Protein AF-A0AAW6CM95-F1 (afdb_monomer)

Foldseek 3Di:
DWFFWAQDPVGTDGDPVGPPPPRGDDTDDDPVVVVVVVVVVVVVVVVVVVVVVVVVVVVVVVVVVVVVVVVVVVVVVVVVVVVVVVVVVVVVVVVVVVVVVVVVVVQVLLLVLCVLQVQPPSNLQQSKAWPDKDWDWDWADPDPPDIDTDIWIKTKIWHSAFLVDDPVRRVVVCCVADPNDPPDHDPNVCLQQADEEDQADPNVLVVVPVNCVVDVVGWYWYRWDWDQDPVSRTIMIITIIHDGTDDQDSSHHGDDD

Nearest PDB structures (foldseek):
  4ckp-assembly1_B  TM=2.342E-01  e=6.165E+00  Leishmania major
  5gud-assembly1_B  TM=2.209E-01  e=8.738E+00  Corynebacterium glutamicum

Solvent-accessible surface area (backbone atoms only — not comparable to full-atom values): 14036 Å² total; per-residue (Å²): 129,74,44,16,16,31,86,53,97,90,43,77,45,77,46,94,64,33,88,80,28,92,71,45,75,46,75,50,60,54,71,69,56,47,53,49,50,53,51,52,50,55,49,53,53,48,52,51,52,50,52,51,53,49,51,52,51,50,50,52,49,53,48,52,52,50,52,50,53,50,50,53,52,48,53,56,48,50,55,50,49,53,59,47,51,56,52,48,54,54,49,52,52,51,50,53,53,50,50,55,55,48,52,53,50,51,52,52,46,29,32,49,41,15,51,78,60,57,29,67,56,38,82,74,31,72,30,41,22,60,74,46,73,44,82,40,84,43,78,38,69,76,50,100,87,43,72,45,77,46,76,29,28,43,35,36,34,36,43,41,42,45,70,86,49,51,71,68,56,44,52,54,50,48,40,39,53,39,65,33,44,101,84,74,48,62,52,52,48,42,59,32,45,38,73,42,77,46,90,36,55,72,59,60,45,66,67,42,53,72,64,32,70,74,45,67,87,45,26,36,31,36,40,73,44,82,42,79,38,81,88,80,42,27,34,27,42,38,33,41,24,63,46,82,70,42,76,71,47,70,50,29,47,55,56,86,128

Secondary structure (DSSP, 8-state):
-PEEEEEETTEEEE-TTGGG-TT--EEE--HHHHHHHHHHHHHHHHHHHHHHHHHHHHHHHHHHHHHHHHHHHHHHHHHHHHHHHHHHHHHHHHHHHHHHHHHHHHHHHHHHHHHHTT-SSTTTS-S-EEEEEEEEEEEEESSSS-EEEEEEEEEEEEEEEETTS-HHHHHHHHHHHHS--TTT---HHHHTT--EE-SS-HHHHHH-HHHHHHHTTS-EEEEEEEEEETTTTEEEEEEEESS---PPPGGGPPP--

Mean predicted aligned error: 10.54 Å

Radius of gyration: 46.59 Å; Cα contacts (8 Å, |Δi|>4): 334; chains: 1; bounding box: 72×46×139 Å

pLDDT: mean 91.03, std 8.07, range [52.22, 98.06]

Sequence (257 aa):
MAEFAKKGVMGYKVLPGGRNDSESTHAILSLEEYDELLRRIAVAERDKHEAIAQAKRTIGREQAAAEQRAREAEEAAQEQVTAMEEKLTRAEEEVSYQKGLNANLLRISRERANADRSLRPKKEHTGYAVVRSMEKEYRYKISRQSWGKVMLWETVIQSPYSMEFTEEQARKQIRRELLRDKNGGDWLIGKVGIRVSCDLEFEDMIQYSEWWEEHREENIMMKRKLNLNGRSGYWEVVFYHTRPLGPVPEEMRPCVR

Structure (mmCIF, N/CA/C/O backbone):
data_AF-A0AAW6CM95-F1
#
_entry.id   AF-A0AAW6CM95-F1
#
loop_
_atom_site.group_PDB
_atom_site.id
_atom_site.type_symbol
_atom_site.label_atom_id
_atom_site.label_alt_id
_atom_site.label_comp_id
_atom_site.label_asym_id
_atom_site.label_entity_id
_atom_site.label_seq_id
_atom_site.pdbx_PDB_ins_code
_atom_site.Cartn_x
_atom_site.Cartn_y
_atom_site.Cartn_z
_atom_site.occupancy
_atom_site.B_iso_or_equiv
_atom_site.auth_seq_id
_atom_site.auth_comp_id
_atom_site.auth_asym_id
_atom_site.auth_atom_id
_atom_site.pdbx_PDB_model_num
ATOM 1 N N . MET A 1 1 ? -37.109 18.944 82.504 1.00 69.06 1 MET A N 1
ATOM 2 C CA . MET A 1 1 ? -35.802 19.123 81.853 1.00 69.06 1 MET A CA 1
ATOM 3 C C . MET A 1 1 ? -34.770 18.507 82.773 1.00 69.06 1 MET A C 1
ATOM 5 O O . MET A 1 1 ? -34.939 18.647 83.976 1.00 69.06 1 MET A O 1
ATOM 9 N N . ALA A 1 2 ? -33.717 17.882 82.234 1.00 79.88 2 ALA A N 1
ATOM 10 C CA . ALA A 1 2 ? -32.683 17.256 83.059 1.00 79.88 2 ALA A CA 1
ATOM 11 C C . ALA A 1 2 ? -32.086 18.246 84.071 1.00 79.88 2 ALA A C 1
ATOM 13 O O . ALA A 1 2 ? -31.667 19.344 83.693 1.00 79.88 2 ALA A O 1
ATOM 14 N N . GLU A 1 3 ? -32.019 17.837 85.333 1.00 85.25 3 GLU A N 1
ATOM 15 C CA . GLU A 1 3 ? -31.330 18.574 86.385 1.00 85.25 3 GLU A CA 1
ATOM 16 C C . GLU A 1 3 ? -29.866 18.140 86.415 1.00 85.25 3 GLU A C 1
ATOM 18 O O . GLU A 1 3 ? -29.555 16.951 86.410 1.00 85.25 3 GLU A O 1
ATOM 23 N N . PHE A 1 4 ? -28.933 19.087 86.429 1.00 86.12 4 PHE A N 1
ATOM 24 C CA . PHE A 1 4 ? -27.505 18.770 86.408 1.00 86.12 4 PHE A CA 1
ATOM 25 C C . PHE A 1 4 ? -26.937 18.872 87.816 1.00 86.12 4 PHE A C 1
ATOM 27 O O . PHE A 1 4 ? -27.241 19.812 88.547 1.00 86.12 4 PHE A O 1
ATOM 34 N N . ALA A 1 5 ? -26.157 17.875 88.220 1.00 87.88 5 ALA A N 1
ATOM 35 C CA . ALA A 1 5 ? -25.764 17.691 89.607 1.00 87.88 5 ALA A CA 1
ATOM 36 C C . ALA A 1 5 ? -24.303 17.254 89.761 1.00 87.88 5 ALA A C 1
ATOM 38 O O . ALA A 1 5 ? -23.676 16.706 88.847 1.00 87.88 5 ALA A O 1
ATOM 39 N N . LYS A 1 6 ? -23.778 17.447 90.974 1.00 87.50 6 LYS A N 1
ATOM 40 C CA . LYS A 1 6 ? -22.483 16.918 91.418 1.00 87.50 6 LYS A CA 1
ATOM 41 C C . LYS A 1 6 ? -22.675 15.863 92.503 1.00 87.50 6 LYS A C 1
ATOM 43 O O . LYS A 1 6 ? -23.520 16.019 93.388 1.00 87.50 6 LYS A O 1
ATOM 48 N N . LYS A 1 7 ? -21.880 14.790 92.450 1.00 83.06 7 LYS A N 1
ATOM 49 C CA . LYS A 1 7 ? -21.865 13.746 93.484 1.00 83.06 7 LYS A CA 1
ATOM 50 C C . LYS A 1 7 ? -21.074 14.229 94.703 1.00 83.06 7 LYS A C 1
ATOM 52 O O . LYS A 1 7 ? -19.881 14.507 94.597 1.00 83.06 7 LYS A O 1
ATOM 57 N N . GLY A 1 8 ? -21.744 14.345 95.845 1.00 78.94 8 GLY A N 1
ATOM 58 C CA . GLY A 1 8 ? -21.161 14.714 97.134 1.00 78.94 8 GLY A CA 1
ATOM 59 C C . GLY A 1 8 ? -21.292 13.601 98.176 1.00 78.94 8 GLY A C 1
ATOM 60 O O . GLY A 1 8 ? -21.797 12.514 97.898 1.00 78.94 8 GLY A O 1
ATOM 61 N N . VAL A 1 9 ? -20.845 13.883 99.402 1.00 75.62 9 VAL A N 1
ATOM 62 C CA . VAL A 1 9 ? -20.796 12.911 100.514 1.00 75.62 9 VAL A CA 1
ATOM 63 C C . VAL A 1 9 ? -22.196 12.484 100.990 1.00 75.62 9 VAL A C 1
ATOM 65 O O . VAL A 1 9 ? -22.369 11.359 101.441 1.00 75.62 9 VAL A O 1
ATOM 68 N N . MET A 1 10 ? -23.210 13.345 100.832 1.00 77.62 10 MET A N 1
ATOM 69 C CA . MET A 1 10 ? -24.621 13.062 101.154 1.00 77.62 10 MET A CA 1
ATOM 70 C C . MET A 1 10 ? -25.504 12.908 99.901 1.00 77.62 10 MET A C 1
ATOM 72 O O . MET A 1 10 ? -26.665 13.305 99.896 1.00 77.62 10 MET A O 1
ATOM 76 N N . GLY A 1 11 ? -24.954 12.361 98.813 1.00 81.62 11 GLY A N 1
ATOM 77 C CA . GLY A 1 11 ? -25.701 12.108 97.577 1.00 81.62 11 GLY A CA 1
ATOM 78 C C . GLY A 1 11 ? -25.529 13.196 96.515 1.00 81.62 11 GLY A C 1
ATOM 79 O O . GLY A 1 11 ? -24.491 13.858 96.450 1.00 81.62 11 GLY A O 1
ATOM 80 N N . TYR A 1 12 ? -26.514 13.336 95.627 1.00 84.62 12 TYR A N 1
ATOM 81 C CA . TYR A 1 12 ? -26.437 14.255 94.489 1.00 84.62 12 TYR A CA 1
ATOM 82 C C . TYR A 1 12 ? -26.991 15.640 94.841 1.00 84.62 12 TYR A C 1
ATOM 84 O O . TYR A 1 12 ? -28.077 15.751 95.403 1.00 84.62 12 TYR A O 1
ATOM 92 N N . LYS A 1 13 ? -26.256 16.701 94.482 1.00 83.38 13 LYS A N 1
ATOM 93 C CA . LYS A 1 13 ? -26.683 18.098 94.657 1.00 83.38 13 LYS A CA 1
ATOM 94 C C . LYS A 1 13 ? -26.890 18.760 93.297 1.00 83.38 13 LYS A C 1
ATOM 96 O O . LYS A 1 13 ? -25.932 18.854 92.531 1.00 83.38 13 LYS A O 1
ATOM 101 N N . VAL A 1 14 ? -28.111 19.226 93.030 1.00 83.94 14 VAL A N 1
ATOM 102 C CA . VAL A 1 14 ? -28.479 19.958 91.806 1.00 83.94 14 VAL A CA 1
ATOM 103 C C . VAL A 1 14 ? -27.788 21.322 91.782 1.00 83.94 14 VAL A C 1
ATOM 105 O O . VAL A 1 14 ? -27.748 22.025 92.796 1.00 83.94 14 VAL A O 1
ATOM 108 N N . LEU A 1 15 ? -27.213 21.677 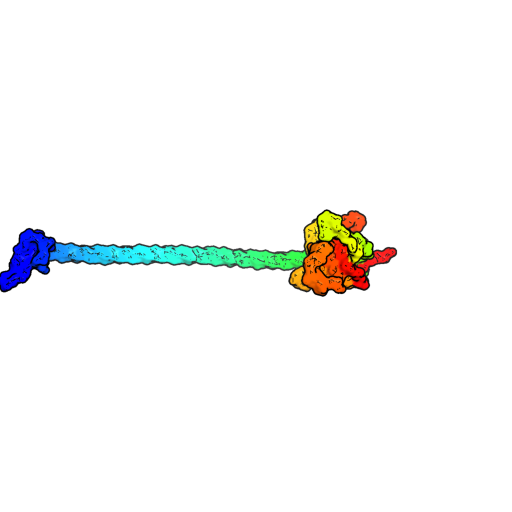90.636 1.00 82.50 15 LEU A N 1
ATOM 109 C CA . LEU A 1 15 ? -26.476 22.914 90.414 1.00 82.50 15 LEU A CA 1
ATOM 110 C C . LEU A 1 15 ? -27.311 23.895 89.573 1.00 82.50 15 LEU A C 1
ATOM 112 O O . LEU A 1 15 ? -27.890 23.501 88.558 1.00 82.50 15 LEU A O 1
ATOM 116 N N . PRO A 1 16 ? -27.358 25.186 89.950 1.00 77.31 16 PRO A N 1
ATOM 117 C CA . PRO A 1 16 ? -28.171 26.187 89.260 1.00 77.31 16 PRO A CA 1
ATOM 118 C C . PRO A 1 16 ? -27.634 26.551 87.866 1.00 77.31 16 PRO A C 1
ATOM 120 O O . PRO A 1 16 ? -28.388 27.065 87.045 1.00 77.31 16 PRO A O 1
ATOM 123 N N . GLY A 1 17 ? -26.355 26.274 87.575 1.00 75.75 17 GLY A N 1
ATOM 124 C CA . GLY A 1 17 ? -25.730 26.546 86.275 1.00 75.75 17 GLY A CA 1
ATOM 125 C C . GLY A 1 17 ? -26.091 25.549 85.162 1.00 75.75 17 GLY A C 1
ATOM 126 O O . GLY A 1 17 ? -25.710 25.746 84.006 1.00 75.75 17 GLY A O 1
ATOM 127 N N . GLY A 1 18 ? -26.839 24.485 85.475 1.00 80.25 18 GLY A N 1
ATOM 128 C CA . GLY A 1 18 ? -27.304 23.507 84.491 1.00 80.25 18 GLY A CA 1
ATOM 129 C C . GLY A 1 18 ? -26.163 22.754 83.789 1.00 80.25 18 GLY A C 1
ATOM 130 O O . GLY A 1 18 ? -25.136 22.437 84.391 1.00 80.25 18 GLY A O 1
ATOM 131 N N . ARG A 1 19 ? -26.348 22.442 82.497 1.00 76.94 19 ARG A N 1
ATOM 132 C CA . ARG A 1 19 ? -25.426 21.600 81.705 1.00 76.94 19 ARG A CA 1
ATOM 133 C C . ARG A 1 19 ? -24.030 22.200 81.526 1.00 76.94 19 ARG A C 1
ATOM 135 O O . ARG A 1 19 ? -23.078 21.451 81.340 1.00 76.94 19 ARG A O 1
ATOM 142 N N . ASN A 1 20 ? -23.929 23.527 81.526 1.00 81.19 20 ASN A N 1
ATOM 143 C CA . ASN A 1 20 ? -22.700 24.248 81.190 1.00 81.19 20 ASN A CA 1
ATOM 144 C C . ASN A 1 20 ? -21.879 24.641 82.432 1.00 81.19 20 ASN A C 1
ATOM 146 O O . ASN A 1 20 ? -20.855 25.305 82.294 1.00 81.19 20 ASN A O 1
ATOM 150 N N . ASP A 1 21 ? -22.322 24.254 83.629 1.00 79.75 21 ASP A N 1
ATOM 151 C CA . ASP A 1 21 ? -21.566 24.422 84.870 1.00 79.75 21 ASP A CA 1
ATOM 152 C C . ASP A 1 21 ? -20.379 23.441 84.894 1.00 79.75 21 ASP A C 1
ATOM 154 O O . ASP A 1 21 ? -20.562 22.237 84.708 1.00 79.75 21 ASP A O 1
ATOM 158 N N . SER A 1 22 ? -19.156 23.936 85.113 1.00 78.56 22 SER A N 1
ATOM 159 C CA . SER A 1 22 ? -17.932 23.119 85.092 1.00 78.56 22 SER A CA 1
ATOM 160 C C . SER A 1 22 ? -17.886 22.055 86.191 1.00 78.56 22 SER A C 1
ATOM 162 O O . SER A 1 22 ? -17.133 21.091 86.083 1.00 78.56 22 SER A O 1
ATOM 164 N N . GLU A 1 23 ? -18.685 22.224 87.247 1.00 79.62 23 GLU A N 1
ATOM 165 C CA . GLU A 1 23 ? -18.794 21.291 88.371 1.00 79.62 23 GLU A CA 1
ATOM 166 C C . GLU A 1 23 ? -19.915 20.246 88.173 1.00 79.62 23 GLU A C 1
ATOM 168 O O . GLU A 1 23 ? -20.027 19.297 88.962 1.00 79.62 23 GLU A O 1
ATOM 173 N N . SER A 1 24 ? -20.735 20.378 87.120 1.00 81.44 24 SER A N 1
ATOM 174 C CA . SER A 1 24 ? -21.776 19.409 86.755 1.00 81.44 24 SER A CA 1
ATOM 175 C C . SER A 1 24 ? -21.153 18.127 86.211 1.00 81.44 24 SER A C 1
ATOM 177 O O . SER A 1 24 ? -20.529 18.105 85.155 1.00 81.44 24 SER A O 1
ATOM 179 N N . THR A 1 25 ? -21.361 17.020 86.925 1.00 82.81 25 THR A N 1
ATOM 180 C CA . THR A 1 25 ? -20.794 15.704 86.567 1.00 82.81 25 THR A CA 1
ATOM 181 C C . THR A 1 25 ? -21.860 14.684 86.183 1.00 82.81 25 THR A C 1
ATOM 183 O O . THR A 1 25 ? -21.548 13.696 85.527 1.00 82.81 25 THR A O 1
ATOM 186 N N . HIS A 1 26 ? -23.111 14.901 86.592 1.00 85.19 26 HIS A N 1
ATOM 187 C CA . HIS A 1 26 ? -24.224 13.977 86.389 1.00 85.19 26 HIS A CA 1
ATOM 188 C C . HIS A 1 26 ? -25.459 14.736 85.892 1.00 85.19 26 HIS A C 1
ATOM 190 O O . HIS A 1 26 ? -25.650 15.905 86.225 1.00 85.19 26 HIS A O 1
ATOM 196 N N . ALA A 1 27 ? -26.312 14.057 85.130 1.00 87.62 27 ALA A N 1
ATOM 197 C CA . ALA A 1 27 ? -27.649 14.522 84.783 1.00 87.62 27 ALA A CA 1
ATOM 198 C C . ALA A 1 27 ? -28.674 13.615 85.474 1.00 87.62 27 ALA A C 1
ATOM 200 O O . ALA A 1 27 ? -28.586 12.391 85.372 1.00 87.62 27 ALA A O 1
ATOM 201 N N . ILE A 1 28 ? -29.615 14.215 86.192 1.00 85.75 28 ILE A N 1
ATOM 202 C CA . ILE A 1 28 ? -30.716 13.555 86.882 1.00 85.75 28 ILE A CA 1
ATOM 203 C C . ILE A 1 28 ? -31.974 13.823 86.063 1.00 85.75 28 ILE A C 1
ATOM 205 O O . ILE A 1 28 ? -32.302 14.966 85.749 1.00 85.75 28 ILE A O 1
ATOM 209 N N . LEU A 1 29 ? -32.648 12.747 85.685 1.00 87.81 29 LEU A N 1
ATOM 210 C CA . LEU A 1 29 ? -33.899 12.770 84.940 1.00 87.81 29 LEU A CA 1
ATOM 211 C C . LEU A 1 29 ? -34.997 12.206 85.837 1.00 87.81 29 LEU A C 1
ATOM 213 O O . LEU A 1 29 ? -34.736 11.297 86.633 1.00 87.81 29 LEU A O 1
ATOM 217 N N . SER A 1 30 ? -36.224 12.704 85.684 1.00 88.12 30 SER A N 1
ATOM 218 C CA . SER A 1 30 ? -37.379 11.956 86.179 1.00 88.12 30 SER A CA 1
ATOM 219 C C . SER A 1 30 ? -37.510 10.647 85.389 1.00 88.12 30 SER A C 1
ATOM 221 O O . SER A 1 30 ? -36.986 10.523 84.278 1.00 88.12 30 SER A O 1
ATOM 223 N N . LEU A 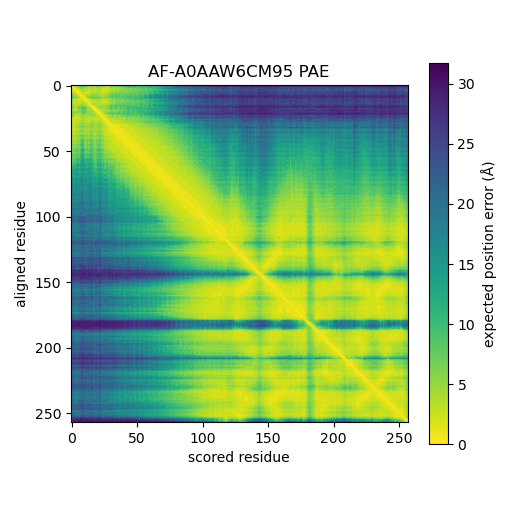1 31 ? -38.218 9.661 85.944 1.00 89.25 31 LEU A N 1
ATOM 224 C CA . LEU A 1 31 ? -38.458 8.397 85.238 1.00 89.25 31 LEU A CA 1
ATOM 225 C C . LEU A 1 31 ? -39.136 8.630 83.877 1.00 89.25 31 LEU A C 1
ATOM 227 O O . LEU A 1 31 ? -38.694 8.069 82.882 1.00 89.25 31 LEU A O 1
ATOM 231 N N . GLU A 1 32 ? -40.113 9.540 83.804 1.00 90.44 32 GLU A N 1
ATOM 232 C CA . GLU A 1 32 ? -40.799 9.890 82.550 1.00 90.44 32 GLU A CA 1
ATOM 233 C C . GLU A 1 32 ? -39.844 10.473 81.495 1.00 90.44 32 GLU A C 1
ATOM 235 O O . GLU A 1 32 ? -39.925 10.131 80.314 1.00 90.44 32 GLU A O 1
ATOM 240 N N . GLU A 1 33 ? -38.909 11.334 81.906 1.00 90.62 33 GLU A N 1
ATOM 241 C CA . GLU A 1 33 ? -37.931 11.948 81.001 1.00 90.62 33 GLU A CA 1
ATOM 242 C C . GLU A 1 33 ? -36.844 10.967 80.558 1.00 90.62 33 GLU A C 1
ATOM 244 O O . GLU A 1 33 ? -36.362 11.045 79.424 1.00 90.62 33 GLU A O 1
ATOM 249 N N . TYR A 1 34 ? -36.468 10.032 81.432 1.00 90.69 34 TYR A N 1
ATOM 250 C CA . TYR A 1 34 ? -35.578 8.929 81.090 1.00 90.69 34 TYR A CA 1
ATOM 251 C C . TYR A 1 34 ? -36.238 7.973 80.086 1.00 90.69 34 TYR A C 1
ATOM 253 O O . TYR A 1 34 ? -35.628 7.645 79.067 1.00 90.69 34 TYR A O 1
ATOM 261 N N . ASP A 1 35 ? -37.504 7.611 80.300 1.00 93.00 35 ASP A N 1
ATOM 262 C CA . ASP A 1 35 ? -38.273 6.761 79.386 1.00 93.00 35 ASP A CA 1
ATOM 263 C C . ASP A 1 35 ? -38.506 7.436 78.025 1.00 93.00 35 ASP A C 1
ATOM 265 O O . ASP A 1 35 ? -38.479 6.781 76.979 1.00 93.00 35 ASP A O 1
ATOM 269 N N . GLU A 1 36 ? -38.709 8.756 77.999 1.00 93.12 36 GLU A N 1
ATOM 270 C CA . GLU A 1 36 ? -38.768 9.539 76.760 1.00 93.12 36 GLU A CA 1
ATOM 271 C C . GLU A 1 36 ? -37.412 9.565 76.032 1.00 93.12 36 GLU A C 1
ATOM 273 O O . GLU A 1 36 ? -37.359 9.389 74.812 1.00 93.12 36 GLU A O 1
ATOM 278 N N . LEU A 1 37 ? -36.298 9.725 76.757 1.00 92.44 37 LEU A N 1
ATOM 279 C CA . LEU A 1 37 ? -34.955 9.671 76.172 1.00 92.44 37 LEU A CA 1
ATOM 280 C C . LEU A 1 37 ? -34.666 8.297 75.552 1.00 92.44 37 LEU A C 1
ATOM 282 O O . LEU A 1 37 ? -34.180 8.232 74.421 1.00 92.44 37 LEU A O 1
ATOM 286 N N . LEU A 1 38 ? -35.004 7.210 76.253 1.00 93.12 38 LEU A N 1
ATOM 287 C CA . LEU A 1 38 ? -34.863 5.846 75.739 1.00 93.12 38 LEU A CA 1
ATOM 288 C C . LEU A 1 38 ? -35.709 5.625 74.480 1.00 93.12 38 LEU A C 1
ATOM 290 O O . LEU A 1 38 ? -35.209 5.071 73.499 1.00 93.12 38 LEU A O 1
ATOM 294 N N . ARG A 1 39 ? -36.957 6.116 74.458 1.00 94.94 39 ARG A N 1
ATOM 295 C CA . ARG A 1 39 ? -37.816 6.062 73.263 1.00 94.94 39 ARG A CA 1
ATOM 296 C C . ARG A 1 39 ? -37.197 6.808 72.082 1.00 94.94 39 ARG A C 1
ATOM 298 O O . ARG A 1 39 ? -37.154 6.264 70.981 1.00 94.94 39 ARG A O 1
ATOM 305 N N . ARG A 1 40 ? -36.656 8.010 72.300 1.00 94.94 40 ARG A N 1
ATOM 306 C CA . ARG A 1 40 ? -35.989 8.796 71.247 1.00 94.94 40 ARG A CA 1
ATOM 307 C C . ARG A 1 40 ? -34.733 8.118 70.704 1.00 94.94 40 ARG A C 1
ATOM 309 O O . ARG A 1 40 ? -34.525 8.152 69.494 1.00 94.94 40 ARG A O 1
ATOM 316 N N . ILE A 1 41 ? -33.917 7.502 71.563 1.00 94.75 41 ILE A N 1
ATOM 317 C CA . ILE A 1 41 ? -32.735 6.735 71.134 1.00 94.75 41 ILE A CA 1
ATOM 318 C C . ILE A 1 41 ? -33.171 5.535 70.288 1.00 94.75 41 ILE A C 1
ATOM 320 O O . ILE A 1 41 ? -32.655 5.356 69.189 1.00 94.75 41 ILE A O 1
ATOM 324 N N . ALA A 1 42 ? -34.171 4.775 70.743 1.00 94.75 42 ALA A N 1
ATOM 325 C CA . ALA A 1 42 ? -34.676 3.615 70.013 1.00 94.75 42 ALA A CA 1
ATOM 326 C C . ALA A 1 42 ? -35.250 3.984 68.631 1.00 94.75 42 ALA A C 1
ATOM 328 O O . ALA A 1 42 ? -35.039 3.256 67.660 1.00 94.75 42 ALA A O 1
ATOM 329 N N . VAL A 1 43 ? -35.948 5.122 68.521 1.00 96.31 43 VAL A N 1
ATOM 330 C CA . VAL A 1 43 ? -36.424 5.655 67.232 1.00 96.31 43 VAL A CA 1
ATOM 331 C C . VAL A 1 43 ? -35.247 6.072 66.352 1.00 96.31 43 VAL A C 1
ATOM 333 O O . VAL A 1 43 ? -35.160 5.620 65.217 1.00 96.31 43 VAL A O 1
ATOM 336 N N . ALA A 1 44 ? -34.293 6.847 66.875 1.00 95.50 44 ALA A N 1
ATOM 337 C CA . ALA A 1 44 ? -33.138 7.303 66.099 1.00 95.50 44 ALA A CA 1
ATOM 338 C C . ALA A 1 44 ? -32.263 6.142 65.587 1.00 95.50 44 ALA A C 1
ATOM 340 O O . ALA A 1 44 ? -31.769 6.182 64.459 1.00 95.50 44 ALA A O 1
ATOM 341 N N . GLU A 1 45 ? -32.074 5.092 66.391 1.00 95.69 45 GLU A N 1
ATOM 342 C CA . GLU A 1 45 ? -31.373 3.877 65.966 1.00 95.69 45 GLU A CA 1
ATOM 343 C C . GLU A 1 45 ? -32.145 3.133 64.876 1.00 95.69 45 GLU A C 1
ATOM 345 O O . GLU A 1 45 ? -31.545 2.730 63.875 1.00 95.69 45 GLU A O 1
ATOM 350 N N . ARG A 1 46 ? -33.470 2.996 65.022 1.00 95.62 46 ARG A N 1
ATOM 351 C CA . ARG A 1 46 ? -34.330 2.394 63.995 1.00 95.62 46 ARG A CA 1
ATOM 352 C C . ARG A 1 46 ? -34.254 3.173 62.684 1.00 95.62 46 ARG A C 1
ATOM 354 O O . ARG A 1 46 ? -33.980 2.562 61.654 1.00 95.62 46 ARG A O 1
ATOM 361 N N . ASP A 1 47 ? -34.408 4.492 62.732 1.00 96.25 47 ASP A N 1
ATOM 362 C CA . ASP A 1 47 ? -34.361 5.370 61.560 1.00 96.25 47 ASP A CA 1
ATOM 363 C C . ASP A 1 47 ? -32.996 5.291 60.869 1.00 96.25 47 ASP A C 1
ATOM 365 O O . ASP A 1 47 ? -32.912 5.184 59.646 1.00 96.25 47 ASP A O 1
ATOM 369 N N . LYS A 1 48 ? -31.902 5.263 61.643 1.00 97.12 48 LYS A N 1
ATOM 370 C CA . LYS A 1 48 ? -30.550 5.051 61.107 1.00 97.12 48 LYS A CA 1
ATOM 371 C C . LYS A 1 48 ? -30.438 3.699 60.403 1.00 97.12 48 LYS A C 1
ATOM 373 O O . LYS A 1 48 ? -29.887 3.626 59.303 1.00 97.12 48 LYS A O 1
ATOM 378 N N . HIS A 1 49 ? -30.918 2.624 61.025 1.00 96.00 49 HIS A N 1
ATOM 379 C CA . HIS A 1 49 ? -30.885 1.292 60.425 1.00 96.00 49 HIS A CA 1
ATOM 380 C C . HIS A 1 49 ? -31.727 1.218 59.150 1.00 96.00 49 HIS A C 1
ATOM 382 O O . HIS A 1 49 ? -31.282 0.629 58.161 1.00 96.00 49 HIS A O 1
ATOM 388 N N . GLU A 1 50 ? -32.896 1.851 59.142 1.00 95.81 50 GLU A N 1
ATOM 389 C CA . GLU A 1 50 ? -33.777 1.919 57.984 1.00 95.81 50 GLU A CA 1
ATOM 390 C C . GLU A 1 50 ? -33.157 2.738 56.846 1.00 95.81 50 GLU A C 1
ATOM 392 O O . GLU A 1 50 ? -33.102 2.255 55.713 1.00 95.81 50 GLU A O 1
ATOM 397 N N . ALA A 1 51 ? -32.564 3.895 57.150 1.00 96.12 51 ALA A N 1
ATOM 398 C CA . ALA A 1 51 ? -31.833 4.712 56.184 1.00 96.12 51 ALA A CA 1
ATOM 399 C C . ALA A 1 51 ? -30.644 3.954 55.569 1.00 96.12 51 ALA A C 1
ATOM 401 O O . ALA A 1 51 ? -30.456 3.974 54.352 1.00 96.12 51 ALA A O 1
ATOM 402 N N . ILE A 1 52 ? -29.869 3.217 56.378 1.00 96.38 52 ILE A N 1
ATOM 403 C CA . ILE A 1 52 ? -28.773 2.370 55.878 1.00 96.38 52 ILE A CA 1
ATOM 404 C C . ILE A 1 52 ? -29.321 1.250 54.987 1.00 96.38 52 ILE A C 1
ATOM 406 O O . ILE A 1 52 ? -28.760 0.973 53.925 1.00 96.38 52 ILE A O 1
ATOM 410 N N . ALA A 1 53 ? -30.406 0.591 55.398 1.00 95.94 53 ALA A N 1
ATOM 411 C CA . ALA A 1 53 ? -31.016 -0.479 54.616 1.00 95.94 53 ALA A CA 1
ATOM 412 C C . ALA A 1 53 ? -31.569 0.039 53.280 1.00 95.94 53 ALA A C 1
ATOM 414 O O . ALA A 1 53 ? -31.444 -0.642 52.262 1.00 95.94 53 ALA A O 1
ATOM 415 N N . GLN A 1 54 ? -32.153 1.237 53.268 1.00 96.69 54 GLN A N 1
ATOM 416 C CA . GLN A 1 54 ? -32.624 1.898 52.057 1.00 96.69 54 GLN A CA 1
ATOM 417 C C . GLN A 1 54 ? -31.456 2.291 51.148 1.00 96.69 54 GLN A C 1
ATOM 419 O O . GLN A 1 54 ? -31.484 1.957 49.967 1.00 96.69 54 GLN A O 1
ATOM 424 N N . ALA A 1 55 ? -30.400 2.904 51.689 1.00 96.56 55 ALA A N 1
ATOM 425 C CA . ALA A 1 55 ? -29.206 3.261 50.925 1.00 96.56 55 ALA A CA 1
ATOM 426 C C . ALA A 1 55 ? -28.554 2.029 50.278 1.00 96.56 55 ALA A C 1
ATOM 428 O O . ALA A 1 55 ? -28.253 2.049 49.087 1.00 96.56 55 ALA A O 1
ATOM 429 N N . LYS A 1 56 ? -28.421 0.919 51.020 1.00 97.19 56 LYS A N 1
ATOM 430 C CA . LYS A 1 56 ? -27.921 -0.356 50.477 1.00 97.19 56 LYS A CA 1
ATOM 431 C C . LYS A 1 56 ? -28.800 -0.890 49.347 1.00 97.19 56 LYS A C 1
ATOM 433 O O . LYS A 1 56 ? -28.271 -1.343 48.337 1.00 97.19 56 LYS A O 1
ATOM 438 N N . ARG A 1 57 ? -30.129 -0.821 49.492 1.00 96.44 57 ARG A N 1
ATOM 439 C CA . ARG A 1 57 ? -31.072 -1.227 48.436 1.00 96.44 57 ARG A CA 1
ATOM 440 C C . ARG A 1 57 ? -30.918 -0.367 47.182 1.00 96.44 57 ARG A C 1
ATOM 442 O O . ARG A 1 57 ? -30.910 -0.915 46.086 1.00 96.44 57 ARG A O 1
ATOM 449 N N . THR A 1 58 ? -30.781 0.949 47.331 1.00 96.88 58 THR A N 1
ATOM 450 C CA . THR A 1 58 ? -30.576 1.861 46.197 1.00 96.88 58 THR A CA 1
ATOM 451 C C . THR A 1 58 ? -29.245 1.588 45.506 1.00 96.88 58 THR A C 1
ATOM 453 O O . THR A 1 58 ? -29.233 1.407 44.295 1.00 96.88 58 THR A O 1
ATOM 456 N N . ILE A 1 59 ? -28.149 1.459 46.261 1.00 96.94 59 ILE A N 1
ATOM 457 C CA . ILE A 1 59 ? -26.827 1.134 45.702 1.00 96.94 59 ILE A CA 1
ATOM 458 C C . ILE A 1 59 ? -26.874 -0.194 44.943 1.00 96.94 59 ILE A C 1
ATOM 460 O O . ILE A 1 59 ? -26.414 -0.251 43.811 1.00 96.94 59 ILE A O 1
ATOM 464 N N . GLY A 1 60 ? -27.481 -1.237 45.520 1.00 96.88 60 GLY A N 1
ATOM 465 C CA . GLY A 1 60 ? -27.601 -2.533 44.851 1.00 96.88 60 GLY A CA 1
ATOM 466 C C . GLY A 1 60 ? -28.417 -2.469 43.555 1.00 96.88 60 GLY A C 1
ATOM 467 O O . GLY A 1 60 ? -28.062 -3.120 42.577 1.00 96.88 60 GLY A O 1
ATOM 468 N N . ARG A 1 61 ? -29.479 -1.653 43.511 1.00 96.44 61 ARG A N 1
ATOM 469 C CA . ARG A 1 61 ? -30.265 -1.430 42.284 1.00 96.44 61 ARG A CA 1
ATOM 470 C C . ARG A 1 61 ? -29.468 -0.691 41.215 1.00 96.44 61 ARG A C 1
ATOM 472 O O . ARG A 1 61 ? -29.497 -1.109 40.064 1.00 96.44 61 ARG A O 1
ATOM 479 N N . GLU A 1 62 ? -28.762 0.372 41.587 1.00 96.69 62 GLU A N 1
ATOM 480 C CA . GLU A 1 62 ? -27.929 1.135 40.650 1.00 96.69 62 GLU A CA 1
ATOM 481 C C . GLU A 1 62 ? -26.756 0.299 40.130 1.00 96.69 62 GLU A C 1
ATOM 483 O O . GLU A 1 62 ? -26.465 0.338 38.940 1.00 96.69 62 GLU A O 1
ATOM 488 N N . GLN A 1 63 ? -26.126 -0.513 40.986 1.00 97.19 63 GLN A N 1
ATOM 489 C CA . GLN A 1 63 ? -25.077 -1.451 40.579 1.00 97.19 63 GLN A CA 1
ATOM 490 C C . GLN A 1 63 ? -25.609 -2.488 39.590 1.00 97.19 63 GLN A C 1
ATOM 492 O O . GLN A 1 63 ? -25.039 -2.636 38.516 1.00 97.19 63 GLN A O 1
ATOM 497 N N . ALA A 1 64 ? -26.740 -3.133 39.893 1.00 96.75 64 ALA A N 1
ATOM 498 C CA . ALA A 1 64 ? -27.353 -4.094 38.979 1.00 96.75 64 ALA A CA 1
ATOM 499 C C . ALA A 1 64 ? -27.756 -3.446 37.642 1.00 96.75 64 ALA A C 1
ATOM 501 O O . ALA A 1 64 ? -27.550 -4.032 36.582 1.00 96.75 64 ALA A O 1
ATOM 502 N N . ALA A 1 65 ? -28.290 -2.220 37.669 1.00 97.00 65 ALA A N 1
ATOM 503 C CA . ALA A 1 65 ? -28.628 -1.480 36.456 1.00 97.00 65 ALA A CA 1
ATOM 504 C C . ALA A 1 65 ? -27.381 -1.087 35.645 1.00 97.00 65 ALA A C 1
ATOM 506 O O . ALA A 1 65 ? -27.404 -1.154 34.418 1.00 97.00 65 ALA A O 1
ATOM 507 N N . ALA A 1 66 ? -26.296 -0.684 36.309 1.00 97.06 66 ALA A N 1
ATOM 508 C CA . ALA A 1 66 ? -25.030 -0.362 35.660 1.00 97.06 66 ALA A CA 1
ATOM 509 C C . ALA A 1 66 ? -24.378 -1.606 35.040 1.00 97.06 66 ALA A C 1
ATOM 511 O O . ALA A 1 66 ? -23.934 -1.542 33.897 1.00 97.06 66 ALA A O 1
ATOM 512 N N . GLU A 1 67 ? -24.377 -2.737 35.750 1.00 97.06 67 GLU A N 1
ATOM 513 C CA . GLU A 1 67 ? -23.894 -4.022 35.235 1.00 97.06 67 GLU A CA 1
ATOM 514 C C . GLU A 1 67 ? -24.704 -4.481 34.024 1.00 97.06 67 GLU A C 1
ATOM 516 O O . GLU A 1 67 ? -24.124 -4.896 33.025 1.00 97.06 67 GLU A O 1
ATOM 521 N N . GLN A 1 68 ? -26.032 -4.358 34.075 1.00 96.75 68 GLN A N 1
ATOM 522 C CA . GLN A 1 68 ? -26.893 -4.721 32.954 1.00 96.75 68 GLN A CA 1
ATOM 523 C C . GLN A 1 68 ? -26.608 -3.855 31.720 1.00 96.75 68 GLN A C 1
ATOM 525 O O . GLN A 1 68 ? -26.403 -4.389 30.634 1.00 96.75 68 GLN A O 1
ATOM 530 N N . ARG A 1 69 ? -26.507 -2.529 31.886 1.00 97.19 69 ARG A N 1
ATOM 531 C CA . ARG A 1 69 ? -26.144 -1.623 30.781 1.00 97.19 69 ARG A CA 1
ATOM 532 C C . ARG A 1 69 ? -24.751 -1.916 30.226 1.00 97.19 69 ARG A C 1
ATOM 534 O O . ARG A 1 69 ? -24.546 -1.789 29.025 1.00 97.19 69 ARG A O 1
ATOM 541 N N . ALA A 1 70 ? -23.797 -2.278 31.086 1.00 97.31 70 ALA A N 1
ATOM 542 C CA . ALA A 1 70 ? -22.451 -2.644 30.659 1.00 97.31 70 ALA A CA 1
ATOM 543 C C . ALA A 1 70 ? -22.466 -3.918 29.805 1.00 97.31 70 ALA A C 1
ATOM 545 O O . ALA A 1 70 ? -21.846 -3.929 28.748 1.00 97.31 70 ALA A O 1
ATOM 546 N N . ARG A 1 71 ? -23.231 -4.940 30.212 1.00 97.25 71 ARG A N 1
ATOM 547 C CA . ARG A 1 71 ? -23.407 -6.177 29.435 1.00 97.25 71 ARG A CA 1
ATOM 548 C C . ARG A 1 71 ? -24.077 -5.923 28.092 1.00 97.25 71 ARG A C 1
ATOM 550 O O . ARG A 1 71 ? -23.565 -6.366 27.078 1.00 97.25 71 ARG A O 1
ATOM 557 N N . GLU A 1 72 ? -25.166 -5.158 28.069 1.00 97.12 72 GLU A N 1
ATOM 558 C CA . GLU A 1 72 ? -25.858 -4.806 26.820 1.00 97.12 72 GLU A CA 1
ATOM 559 C C . GLU A 1 72 ? -24.942 -4.027 25.864 1.00 97.12 72 GLU A C 1
ATOM 561 O O . GLU A 1 72 ? -24.942 -4.266 24.658 1.00 97.12 72 GLU A O 1
ATOM 566 N N . ALA A 1 73 ? -24.123 -3.112 26.395 1.00 97.31 73 ALA A N 1
ATOM 567 C CA . ALA A 1 73 ? -23.142 -2.382 25.599 1.00 97.31 73 ALA A CA 1
ATOM 568 C C . ALA A 1 73 ? -22.016 -3.291 25.078 1.00 97.31 73 ALA A C 1
ATOM 570 O O . ALA A 1 73 ? -21.573 -3.112 23.944 1.00 97.31 73 ALA A O 1
ATOM 571 N N . GLU A 1 74 ? -21.560 -4.253 25.883 1.00 97.38 74 GLU A N 1
ATOM 572 C CA . GLU A 1 74 ? -20.545 -5.237 25.498 1.00 97.38 74 GLU A CA 1
ATOM 573 C C . GLU A 1 74 ? -21.068 -6.190 24.417 1.00 97.38 74 GLU A C 1
ATOM 575 O O . GLU A 1 74 ? -20.404 -6.373 23.399 1.00 97.38 74 GLU A O 1
ATOM 580 N N . GLU A 1 75 ? -22.283 -6.718 24.574 1.00 97.19 75 GLU A N 1
ATOM 581 C CA . GLU A 1 75 ? -22.947 -7.564 23.576 1.00 97.19 75 GLU A CA 1
ATOM 582 C C . GLU A 1 75 ? -23.138 -6.808 22.254 1.00 97.19 75 GLU A C 1
ATOM 584 O O . GLU A 1 75 ? -22.719 -7.288 21.200 1.00 97.19 75 GLU A O 1
ATOM 589 N N . ALA A 1 76 ? -23.658 -5.577 22.300 1.00 97.12 76 ALA A N 1
ATOM 590 C CA . ALA A 1 76 ? -23.831 -4.751 21.106 1.00 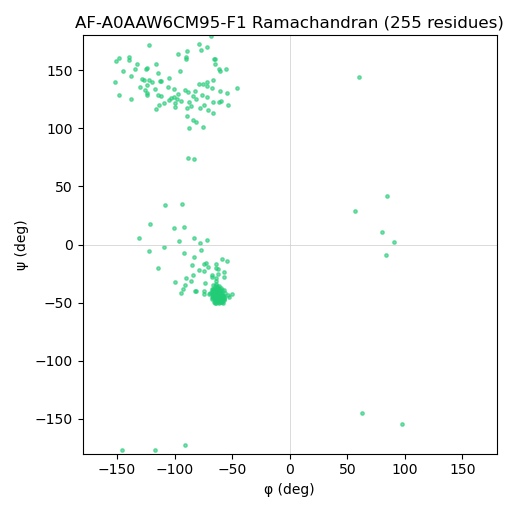97.12 76 ALA A CA 1
ATOM 591 C C . ALA A 1 76 ? -22.496 -4.379 20.432 1.00 97.12 76 ALA A C 1
ATOM 593 O O . ALA A 1 76 ? -22.429 -4.244 19.206 1.00 97.12 76 ALA A O 1
ATOM 594 N N . ALA A 1 77 ? -21.426 -4.190 21.210 1.00 97.31 77 ALA A N 1
ATOM 595 C CA . ALA A 1 77 ? -20.089 -3.969 20.669 1.00 97.31 77 ALA A CA 1
ATOM 596 C C . ALA A 1 77 ? -19.544 -5.241 20.008 1.00 97.31 77 ALA A C 1
ATOM 598 O O . ALA A 1 77 ? -18.995 -5.166 18.909 1.00 97.31 77 ALA A O 1
ATOM 599 N N . GLN A 1 78 ? -19.743 -6.405 20.627 1.00 97.31 78 GLN A N 1
ATOM 600 C CA . GLN A 1 78 ? -19.297 -7.688 20.093 1.00 97.31 78 GLN A CA 1
ATOM 601 C C . GLN A 1 78 ? -20.026 -8.051 18.791 1.00 97.31 78 GLN A C 1
ATOM 603 O O . GLN A 1 78 ? -19.394 -8.484 17.826 1.00 97.31 78 GLN A O 1
ATOM 608 N N . GLU A 1 79 ? -21.335 -7.813 18.711 1.00 97.06 79 GLU A N 1
ATOM 609 C CA . GLU A 1 79 ? -22.104 -7.965 17.469 1.00 97.06 79 GLU A CA 1
ATOM 610 C C . GLU A 1 79 ? -21.577 -7.049 16.354 1.00 97.06 79 GLU A C 1
ATOM 612 O O . GLU A 1 79 ? -21.440 -7.465 15.204 1.00 97.06 79 GLU A O 1
ATOM 617 N N . GLN A 1 80 ? -21.210 -5.806 16.678 1.00 96.62 80 GLN A N 1
ATOM 618 C CA . GLN A 1 80 ? -20.616 -4.901 15.692 1.00 96.62 80 GLN A CA 1
ATOM 619 C C . GLN A 1 80 ? -19.227 -5.352 15.240 1.00 96.62 80 GLN A C 1
ATOM 621 O O . GLN A 1 80 ? -18.935 -5.282 14.046 1.00 96.62 80 GLN A O 1
ATOM 626 N N . VAL A 1 81 ? -18.382 -5.818 16.164 1.00 98.00 81 VAL A N 1
ATOM 627 C CA . VAL A 1 81 ? -17.044 -6.333 15.844 1.00 98.00 81 VAL A CA 1
ATOM 628 C C . VAL A 1 81 ? -17.153 -7.540 14.921 1.00 98.00 81 VAL A C 1
ATOM 630 O O . VAL A 1 81 ? -16.559 -7.521 13.847 1.00 98.00 81 VAL A O 1
ATOM 633 N N . THR A 1 82 ? -17.981 -8.527 15.265 1.00 97.50 82 THR A N 1
ATOM 634 C CA . THR A 1 82 ? -18.185 -9.718 14.422 1.00 97.50 82 THR A CA 1
ATOM 635 C C . THR A 1 82 ? -18.719 -9.354 13.034 1.00 97.50 82 THR A C 1
ATOM 637 O O . THR A 1 82 ? -18.172 -9.796 12.024 1.00 97.50 82 THR A O 1
ATOM 640 N N . ALA A 1 83 ? -19.699 -8.449 12.943 1.00 97.44 83 ALA A N 1
ATOM 641 C CA . ALA A 1 83 ? -20.200 -7.966 11.657 1.00 97.44 83 ALA A CA 1
ATOM 642 C C . ALA A 1 83 ? -19.142 -7.195 10.837 1.00 97.44 83 ALA A C 1
ATOM 644 O O . ALA A 1 83 ? -19.193 -7.187 9.602 1.00 97.44 83 ALA A O 1
ATOM 645 N N . MET A 1 84 ? -18.202 -6.500 11.488 1.00 97.62 84 MET A N 1
ATOM 646 C CA . MET A 1 84 ? -17.082 -5.838 10.810 1.00 97.62 84 MET A CA 1
ATOM 647 C C . MET A 1 84 ? -16.020 -6.836 10.350 1.00 97.62 84 MET A C 1
ATOM 649 O O . MET A 1 84 ? -15.518 -6.690 9.236 1.00 97.62 84 MET A O 1
ATOM 653 N N . GLU A 1 85 ? -15.709 -7.847 11.159 1.00 97.38 85 GLU A N 1
ATOM 654 C CA . GLU A 1 85 ? -14.773 -8.920 10.815 1.00 97.38 85 GLU A CA 1
ATOM 655 C C . GLU A 1 85 ? -15.254 -9.692 9.583 1.00 97.38 85 GLU A C 1
ATOM 657 O O . GLU A 1 85 ? -14.502 -9.830 8.621 1.00 97.38 85 GLU A O 1
ATOM 662 N N . GLU A 1 86 ? -16.533 -10.075 9.529 1.00 97.25 86 GLU A N 1
ATOM 663 C CA . GLU A 1 86 ? -17.113 -10.740 8.353 1.00 97.25 86 GLU A CA 1
ATOM 664 C C . GLU A 1 86 ? -17.005 -9.884 7.081 1.00 97.25 86 GLU A C 1
ATOM 666 O O . GLU A 1 86 ? -16.651 -10.373 6.001 1.00 97.25 86 GLU A O 1
ATOM 671 N N . LYS A 1 87 ? -17.281 -8.576 7.191 1.00 97.50 87 LYS A N 1
ATOM 672 C CA . LYS A 1 87 ? -17.134 -7.637 6.067 1.00 97.50 87 LYS A CA 1
ATOM 673 C C . LYS A 1 87 ? -15.680 -7.495 5.634 1.00 97.50 87 LYS A C 1
ATOM 675 O O . LYS A 1 87 ? -15.428 -7.386 4.433 1.00 97.50 87 LYS A O 1
ATOM 680 N N . LEU A 1 88 ? -14.749 -7.479 6.585 1.00 98.06 88 LEU A N 1
ATOM 681 C CA . LEU A 1 88 ? -13.322 -7.390 6.310 1.00 98.06 88 LEU A CA 1
ATOM 682 C C . LEU A 1 88 ? -12.845 -8.631 5.557 1.00 98.06 88 LEU A C 1
ATOM 684 O O . LEU A 1 88 ? -12.272 -8.482 4.482 1.00 98.06 88 LEU A O 1
ATOM 688 N N . THR A 1 89 ? -13.166 -9.832 6.043 1.00 97.62 89 THR A N 1
ATOM 689 C CA . THR A 1 89 ? -12.805 -11.088 5.371 1.00 97.62 89 THR A CA 1
ATOM 690 C C . THR A 1 89 ? -13.358 -11.132 3.949 1.00 97.62 89 THR A C 1
ATOM 692 O O . THR A 1 89 ? -12.619 -11.389 3.000 1.00 97.62 89 THR A O 1
ATOM 695 N N . ARG A 1 90 ? -14.633 -10.770 3.761 1.00 97.00 90 ARG A N 1
ATOM 696 C CA . ARG A 1 90 ? -15.240 -10.712 2.424 1.00 97.00 90 ARG A CA 1
ATOM 697 C C . ARG A 1 90 ? -14.545 -9.700 1.505 1.00 97.00 90 ARG A C 1
ATOM 699 O O . ARG A 1 90 ? -14.371 -9.962 0.316 1.00 97.00 90 ARG A O 1
ATOM 706 N N . ALA A 1 91 ? -14.160 -8.537 2.030 1.00 97.38 91 ALA A N 1
ATOM 707 C CA . ALA A 1 91 ? -13.431 -7.534 1.260 1.00 97.38 91 ALA A CA 1
ATOM 708 C C . ALA A 1 91 ? -12.021 -8.016 0.881 1.00 97.38 91 ALA A C 1
ATOM 710 O O . ALA A 1 91 ? -11.564 -7.758 -0.232 1.00 97.38 91 ALA A O 1
ATOM 711 N N . GLU A 1 92 ? -11.335 -8.733 1.771 1.00 96.81 92 GLU A N 1
ATOM 712 C CA . GLU A 1 92 ? -10.020 -9.320 1.501 1.00 96.81 92 GLU A CA 1
ATOM 713 C C . GLU A 1 92 ? -10.080 -10.399 0.412 1.00 96.81 92 GLU A C 1
ATOM 715 O O . GLU A 1 92 ? -9.237 -10.399 -0.493 1.00 96.81 92 GLU A O 1
ATOM 720 N N . GLU A 1 93 ? -11.095 -11.266 0.446 1.00 96.94 93 GLU A N 1
ATOM 721 C CA . GLU A 1 93 ? -11.349 -12.274 -0.589 1.00 96.94 93 GLU A CA 1
ATOM 722 C C . GLU A 1 93 ? -11.593 -11.629 -1.959 1.00 96.94 93 GLU A C 1
ATOM 724 O O . GLU A 1 93 ? -10.941 -11.997 -2.941 1.00 96.94 93 GLU A O 1
ATOM 729 N N . GLU A 1 94 ? -12.456 -10.611 -2.025 1.00 96.69 94 GLU A N 1
ATOM 730 C CA . GLU A 1 94 ? -12.743 -9.882 -3.265 1.00 96.69 94 GLU A CA 1
ATOM 731 C C . GLU A 1 94 ? -11.496 -9.159 -3.798 1.00 96.69 94 GLU A C 1
ATOM 733 O O . GLU A 1 94 ? -11.187 -9.203 -4.991 1.00 96.69 94 GLU A O 1
ATOM 738 N N . VAL A 1 95 ? -10.708 -8.539 -2.914 1.00 96.69 95 VAL A N 1
ATOM 739 C CA . VAL A 1 95 ? -9.432 -7.913 -3.285 1.00 96.69 95 VAL A CA 1
ATOM 740 C C . VAL A 1 95 ? -8.455 -8.950 -3.842 1.00 96.69 95 VAL A C 1
ATOM 742 O O . VAL A 1 95 ? -7.757 -8.661 -4.817 1.00 96.69 95 VAL A O 1
ATOM 745 N N . SER A 1 96 ? -8.378 -10.142 -3.248 1.00 95.38 96 SER A N 1
ATOM 746 C CA . SER A 1 96 ? -7.536 -11.240 -3.737 1.00 95.38 96 SER A CA 1
ATOM 747 C C . SER A 1 96 ? -7.984 -11.715 -5.123 1.00 95.38 96 SER A C 1
ATOM 749 O O . SER A 1 96 ? -7.171 -11.792 -6.051 1.00 95.38 96 SER A O 1
ATOM 751 N N . TYR A 1 97 ? -9.289 -11.924 -5.300 1.00 94.81 97 TYR A N 1
ATOM 752 C CA . TYR A 1 97 ? -9.894 -12.301 -6.574 1.00 94.81 97 TYR A CA 1
ATOM 753 C C . TYR A 1 97 ? -9.605 -11.265 -7.672 1.00 94.81 97 TYR A C 1
ATOM 755 O O . TYR A 1 97 ? -9.059 -11.595 -8.732 1.00 94.81 97 TYR A O 1
ATOM 763 N N . GLN A 1 98 ? -9.855 -9.984 -7.390 1.00 95.25 98 GLN A N 1
ATOM 764 C CA . GLN A 1 98 ? -9.615 -8.896 -8.335 1.00 95.25 98 GLN A CA 1
ATOM 765 C C . GLN A 1 98 ? -8.122 -8.702 -8.637 1.00 95.25 98 GLN A C 1
ATOM 767 O O . GLN A 1 98 ? -7.758 -8.381 -9.773 1.00 95.25 98 GLN A O 1
ATOM 772 N N . LYS A 1 99 ? -7.228 -8.918 -7.661 1.00 92.75 99 LYS A N 1
ATOM 773 C CA . LYS A 1 99 ? -5.773 -8.941 -7.897 1.00 92.75 99 LYS A CA 1
ATOM 774 C C . LYS A 1 99 ? -5.394 -10.037 -8.890 1.00 92.75 99 LYS A C 1
ATOM 776 O O . LYS A 1 99 ? -4.610 -9.762 -9.798 1.00 92.75 99 LYS A O 1
ATOM 781 N N . GLY A 1 100 ? -5.973 -11.231 -8.761 1.00 92.25 100 GLY A N 1
ATOM 782 C CA . GLY A 1 100 ? -5.770 -12.335 -9.701 1.00 92.25 100 GLY A CA 1
ATOM 783 C C . GLY A 1 100 ? -6.218 -11.983 -11.121 1.00 92.25 100 GLY A C 1
ATOM 784 O O . GLY A 1 100 ? -5.447 -12.130 -12.075 1.00 92.25 100 GLY A O 1
ATOM 785 N N . LEU A 1 101 ? -7.427 -11.432 -11.264 1.00 93.69 101 LEU A N 1
ATOM 786 C CA . LEU A 1 101 ? -7.952 -11.006 -12.564 1.00 93.69 101 LEU A CA 1
ATOM 787 C C . LEU A 1 101 ? -7.076 -9.913 -13.197 1.00 93.69 101 LEU A C 1
ATOM 789 O O . LEU A 1 101 ? -6.686 -10.016 -14.363 1.00 93.69 101 LEU A O 1
ATOM 793 N N . ASN A 1 102 ? -6.699 -8.903 -12.410 1.00 93.94 102 ASN A N 1
ATOM 794 C CA . ASN A 1 102 ? -5.849 -7.805 -12.865 1.00 93.94 102 ASN A CA 1
ATOM 795 C C . ASN A 1 102 ? -4.448 -8.275 -13.274 1.00 93.94 102 ASN A C 1
ATOM 797 O O . ASN A 1 102 ? -3.917 -7.777 -14.265 1.00 93.94 102 ASN A O 1
ATOM 801 N N . ALA A 1 103 ? -3.854 -9.244 -12.571 1.00 91.94 103 ALA A N 1
ATOM 802 C CA . ALA A 1 103 ? -2.559 -9.808 -12.952 1.00 91.94 103 ALA A CA 1
ATOM 803 C C . ALA A 1 103 ? -2.615 -10.447 -14.350 1.00 91.94 103 ALA A C 1
ATOM 805 O O . ALA A 1 103 ? -1.726 -10.229 -15.179 1.00 91.94 103 ALA A O 1
ATOM 806 N N . ASN A 1 104 ? -3.694 -11.176 -14.653 1.00 93.06 104 ASN A N 1
ATOM 807 C CA . ASN A 1 104 ? -3.891 -11.753 -15.980 1.00 93.06 104 ASN A CA 1
ATOM 808 C C . ASN A 1 104 ? -4.102 -10.674 -17.059 1.00 93.06 104 ASN A C 1
ATOM 810 O O . ASN A 1 104 ? -3.517 -10.771 -18.140 1.00 93.06 104 ASN A O 1
ATOM 814 N N . LEU A 1 105 ? -4.881 -9.627 -16.766 1.00 93.31 105 LEU A N 1
ATOM 815 C CA . LEU A 1 105 ? -5.095 -8.505 -17.689 1.00 93.31 105 LEU A CA 1
ATOM 816 C C . LEU A 1 105 ? -3.792 -7.754 -17.995 1.00 93.31 105 LEU A C 1
ATOM 818 O O . LEU A 1 105 ? -3.501 -7.500 -19.163 1.00 93.31 105 LEU A O 1
ATOM 822 N N . LEU A 1 106 ? -2.974 -7.461 -16.979 1.00 93.81 106 LEU A N 1
ATOM 823 C CA . LEU A 1 106 ? -1.674 -6.804 -17.153 1.00 93.81 106 LEU A CA 1
ATOM 824 C C . LEU A 1 106 ? -0.718 -7.656 -17.995 1.00 93.81 106 LEU A C 1
ATOM 826 O O . LEU A 1 106 ? -0.079 -7.134 -18.910 1.00 93.81 106 LEU A O 1
ATOM 830 N N . ARG A 1 107 ? -0.679 -8.976 -17.768 1.00 94.62 107 ARG A N 1
ATOM 831 C CA . ARG A 1 107 ? 0.104 -9.906 -18.598 1.00 94.62 107 ARG A CA 1
ATOM 832 C C . ARG A 1 107 ? -0.334 -9.858 -20.064 1.00 94.62 107 ARG A C 1
ATOM 834 O O . ARG A 1 107 ? 0.512 -9.729 -20.948 1.00 94.62 107 ARG A O 1
ATOM 841 N N . ILE A 1 108 ? -1.640 -9.944 -20.329 1.00 94.38 108 ILE A N 1
ATOM 842 C CA . ILE A 1 108 ? -2.189 -9.885 -21.694 1.00 94.38 108 ILE A CA 1
ATOM 843 C C . ILE A 1 108 ? -1.890 -8.526 -22.338 1.00 94.38 108 ILE A C 1
ATOM 845 O O . ILE A 1 108 ? -1.490 -8.481 -23.502 1.00 94.38 108 ILE A O 1
ATOM 849 N N . SER A 1 109 ? -2.046 -7.432 -21.588 1.00 94.44 109 SER A N 1
ATOM 850 C CA . SER A 1 109 ? -1.733 -6.074 -22.041 1.00 94.44 109 SER A CA 1
ATOM 851 C C . SER A 1 109 ? -0.267 -5.952 -22.450 1.00 94.44 109 SER A C 1
ATOM 853 O O . SER A 1 109 ? 0.026 -5.531 -23.567 1.00 94.44 109 SER A O 1
ATOM 855 N N . ARG A 1 110 ? 0.659 -6.414 -21.600 1.00 95.50 110 ARG A N 1
ATOM 856 C CA . ARG A 1 110 ? 2.097 -6.453 -21.898 1.00 95.50 110 ARG A CA 1
ATOM 857 C C . ARG A 1 110 ? 2.393 -7.261 -23.157 1.00 95.50 110 ARG A C 1
ATOM 859 O O . ARG A 1 110 ? 3.118 -6.799 -24.028 1.00 95.50 110 ARG A O 1
ATOM 866 N N . GLU A 1 111 ? 1.822 -8.456 -23.282 1.00 95.69 111 GLU A N 1
ATOM 867 C CA . GLU A 1 111 ? 2.007 -9.305 -24.460 1.00 95.69 111 GLU A CA 1
ATOM 868 C C . GLU A 1 111 ? 1.510 -8.626 -25.744 1.00 95.69 111 GLU A C 1
ATOM 870 O O . GLU A 1 111 ? 2.174 -8.701 -26.778 1.00 95.69 111 GLU A O 1
ATOM 875 N N . ARG A 1 112 ? 0.358 -7.947 -25.702 1.00 94.69 112 ARG A N 1
ATOM 876 C CA . ARG A 1 112 ? -0.158 -7.164 -26.837 1.00 94.69 112 ARG A CA 1
ATOM 877 C C . ARG A 1 112 ? 0.768 -5.999 -27.177 1.00 94.69 112 ARG A C 1
ATOM 879 O O . ARG A 1 112 ? 1.133 -5.872 -28.341 1.00 94.69 112 ARG A O 1
ATOM 886 N N . ALA A 1 113 ? 1.218 -5.246 -26.176 1.00 94.56 113 ALA A N 1
ATOM 887 C CA . ALA A 1 113 ? 2.179 -4.162 -26.355 1.00 94.56 113 ALA A CA 1
ATOM 888 C C . ALA A 1 113 ? 3.499 -4.657 -26.962 1.00 94.56 113 ALA A C 1
ATOM 890 O O . ALA A 1 113 ? 4.092 -3.998 -27.811 1.00 94.56 113 ALA A O 1
ATOM 891 N N . ASN A 1 114 ? 3.977 -5.832 -26.548 1.00 95.38 114 ASN A N 1
ATOM 892 C CA . ASN A 1 114 ? 5.166 -6.457 -27.127 1.00 95.38 114 ASN A CA 1
ATOM 893 C C . ASN A 1 114 ? 4.948 -6.819 -28.597 1.00 95.38 114 ASN A C 1
ATOM 895 O O . ASN A 1 114 ? 5.821 -6.564 -29.419 1.00 95.38 114 ASN A O 1
ATOM 899 N N . ALA A 1 115 ? 3.788 -7.387 -28.934 1.00 93.69 115 ALA A N 1
ATOM 900 C CA . ALA A 1 115 ? 3.451 -7.738 -30.311 1.00 93.69 115 ALA A CA 1
ATOM 901 C C . ALA A 1 115 ? 3.375 -6.504 -31.219 1.00 93.69 115 ALA A C 1
ATOM 903 O O . ALA A 1 115 ? 3.985 -6.505 -32.285 1.00 93.69 115 ALA A O 1
ATOM 904 N N . ASP A 1 116 ? 2.679 -5.459 -30.771 1.00 93.50 116 ASP A N 1
ATOM 905 C CA . ASP A 1 116 ? 2.541 -4.183 -31.480 1.00 93.50 116 ASP A CA 1
ATOM 906 C C . ASP A 1 116 ? 3.913 -3.556 -31.782 1.00 93.50 116 ASP A C 1
ATOM 908 O O . ASP A 1 116 ? 4.242 -3.208 -32.915 1.00 93.50 116 ASP A O 1
ATOM 912 N N . ARG A 1 117 ? 4.802 -3.568 -30.785 1.00 93.44 117 ARG A N 1
ATOM 913 C CA . ARG A 1 117 ? 6.176 -3.058 -30.902 1.00 93.44 117 ARG A CA 1
ATOM 914 C C . ARG A 1 117 ? 7.167 -4.050 -31.516 1.00 93.44 117 ARG A C 1
ATOM 916 O O . ARG A 1 117 ? 8.362 -3.769 -31.567 1.00 93.44 117 ARG A O 1
ATOM 923 N N . SER A 1 118 ? 6.691 -5.204 -31.991 1.00 92.94 118 SER A N 1
ATOM 924 C CA . SER A 1 118 ? 7.513 -6.262 -32.598 1.00 92.94 118 SER A CA 1
ATOM 925 C C . SER A 1 118 ? 8.648 -6.788 -31.696 1.00 92.94 118 SER A C 1
ATOM 927 O O . SER A 1 118 ? 9.671 -7.260 -32.192 1.00 92.94 118 SER A O 1
ATOM 929 N N . LEU A 1 119 ? 8.472 -6.738 -30.372 1.00 92.50 119 LEU A N 1
ATOM 930 C CA . LEU A 1 119 ? 9.420 -7.257 -29.382 1.00 92.50 119 LEU A CA 1
ATOM 931 C C . LEU A 1 119 ? 9.319 -8.785 -29.315 1.00 92.50 119 LEU A C 1
ATOM 933 O O . LEU A 1 119 ? 8.224 -9.344 -29.174 1.00 92.50 119 LEU A O 1
ATOM 937 N N . ARG A 1 120 ? 10.460 -9.472 -29.426 1.00 87.00 120 ARG A N 1
ATOM 938 C CA . ARG A 1 120 ? 10.531 -10.937 -29.485 1.00 87.00 120 ARG A CA 1
ATOM 939 C C . ARG A 1 120 ? 11.489 -11.484 -28.417 1.00 87.00 120 ARG A C 1
ATOM 941 O O . ARG A 1 120 ? 12.529 -10.870 -28.221 1.00 87.00 120 ARG A O 1
ATOM 948 N N . PRO A 1 121 ? 11.159 -12.625 -27.778 1.00 88.44 121 PRO A N 1
ATOM 949 C CA . PRO A 1 121 ? 9.886 -13.355 -27.860 1.00 88.44 121 PRO A CA 1
ATOM 950 C C . PRO A 1 121 ? 8.736 -12.631 -27.132 1.00 88.44 121 PRO A C 1
ATOM 952 O O . PRO A 1 121 ? 8.887 -12.173 -26.005 1.00 88.44 121 PRO A O 1
ATOM 955 N N . LYS A 1 122 ? 7.546 -12.562 -27.750 1.00 90.69 122 LYS A N 1
ATOM 956 C CA . LYS A 1 122 ? 6.396 -11.752 -27.278 1.00 90.69 122 LYS A CA 1
ATOM 957 C C . LYS A 1 122 ? 6.034 -11.963 -25.799 1.00 90.69 122 LYS A C 1
ATOM 959 O O . LYS A 1 122 ? 5.679 -11.002 -25.119 1.00 90.69 122 LYS A O 1
ATOM 964 N N . LYS A 1 123 ? 6.046 -13.217 -25.335 1.00 90.50 123 LYS A N 1
ATOM 965 C CA . LYS A 1 123 ? 5.579 -13.612 -23.993 1.00 90.50 123 LYS A CA 1
ATOM 966 C C . LYS A 1 123 ? 6.649 -13.486 -22.911 1.00 90.50 123 LYS A C 1
ATOM 968 O O . LYS A 1 123 ? 6.312 -13.211 -21.763 1.00 90.50 123 LYS A O 1
ATOM 973 N N . GLU A 1 124 ? 7.905 -13.680 -23.296 1.00 89.06 124 GLU A N 1
ATOM 974 C CA . GLU A 1 124 ? 9.064 -13.688 -22.398 1.00 89.06 124 GLU A CA 1
ATOM 975 C C . GLU A 1 124 ? 9.666 -12.291 -22.239 1.00 89.06 124 GLU A C 1
ATOM 977 O O . GLU A 1 124 ? 10.182 -11.956 -21.177 1.00 89.06 124 GLU A O 1
ATOM 982 N N . HIS A 1 125 ? 9.541 -11.442 -23.264 1.00 93.00 125 HIS A N 1
ATOM 983 C CA . HIS A 1 125 ? 10.029 -10.072 -23.215 1.00 93.00 125 HIS A CA 1
ATOM 984 C C . HIS A 1 125 ? 9.339 -9.283 -22.089 1.00 93.00 125 HIS A C 1
ATOM 986 O O . HIS A 1 125 ? 8.106 -9.252 -21.980 1.00 93.00 125 HIS A O 1
ATOM 992 N N . THR A 1 126 ? 10.134 -8.579 -21.279 1.00 92.81 126 THR A N 1
ATOM 993 C CA . THR A 1 126 ? 9.661 -7.827 -20.094 1.00 92.81 126 THR A CA 1
ATOM 994 C C . THR A 1 126 ? 8.688 -6.704 -20.448 1.00 92.81 126 THR A C 1
ATOM 996 O O . THR A 1 126 ? 7.912 -6.235 -19.621 1.00 92.81 126 THR A O 1
ATOM 999 N N . GLY A 1 127 ? 8.744 -6.272 -21.704 1.00 93.88 127 GLY A N 1
ATOM 1000 C CA . GLY A 1 127 ? 7.973 -5.175 -22.274 1.00 93.88 127 GLY A CA 1
ATOM 1001 C C . GLY A 1 127 ? 8.577 -3.802 -22.031 1.00 93.88 127 GLY A C 1
ATOM 1002 O O . GLY A 1 127 ? 8.147 -2.847 -22.679 1.00 93.88 127 GLY A O 1
ATOM 1003 N N . TYR A 1 128 ? 9.613 -3.728 -21.198 1.00 95.62 128 TYR A N 1
ATOM 1004 C CA . TYR A 1 128 ? 10.494 -2.579 -21.101 1.00 95.62 128 TYR A CA 1
ATOM 1005 C C . TYR A 1 128 ? 11.572 -2.684 -22.173 1.00 95.62 128 TYR A C 1
ATOM 1007 O O . TYR A 1 128 ? 12.230 -3.711 -22.265 1.00 95.62 128 TYR A O 1
ATOM 1015 N N . ALA A 1 129 ? 11.753 -1.644 -22.981 1.00 95.38 129 ALA A N 1
ATOM 1016 C CA . ALA A 1 129 ? 12.774 -1.619 -24.025 1.00 95.38 129 ALA A CA 1
ATOM 1017 C C . ALA A 1 129 ? 13.690 -0.407 -23.849 1.00 95.38 129 ALA A C 1
ATOM 1019 O O . ALA A 1 129 ? 13.205 0.721 -23.734 1.00 95.38 129 ALA A O 1
ATOM 1020 N N . VAL A 1 130 ? 15.008 -0.622 -23.841 1.00 96.31 130 VAL A N 1
ATOM 1021 C CA . VAL A 1 130 ? 15.991 0.472 -23.812 1.00 96.31 130 VAL A CA 1
ATOM 1022 C C . VAL A 1 130 ? 16.060 1.096 -25.204 1.00 96.31 130 VAL A C 1
ATOM 1024 O O . VAL A 1 130 ? 16.676 0.544 -26.110 1.00 96.31 130 VAL A O 1
ATOM 1027 N N . VAL A 1 131 ? 15.401 2.238 -25.391 1.00 94.62 131 VAL A N 1
ATOM 1028 C CA . VAL A 1 131 ? 15.283 2.893 -26.705 1.00 94.62 131 VAL A CA 1
ATOM 1029 C C . VAL A 1 131 ? 16.521 3.722 -27.024 1.00 94.62 131 VAL A C 1
ATOM 1031 O O . VAL A 1 131 ? 16.974 3.762 -28.165 1.00 94.62 131 VAL A O 1
ATOM 1034 N N . ARG A 1 132 ? 17.059 4.418 -26.020 1.00 94.50 132 ARG A N 1
ATOM 1035 C CA . ARG A 1 132 ? 18.212 5.306 -26.181 1.00 94.50 132 ARG A CA 1
ATOM 1036 C C . ARG A 1 132 ? 18.992 5.394 -24.880 1.00 94.50 132 ARG A C 1
ATOM 1038 O O . ARG A 1 132 ? 18.390 5.532 -23.821 1.00 94.50 132 ARG A O 1
ATOM 1045 N N . SER A 1 133 ? 20.315 5.391 -24.984 1.00 96.00 133 SER A N 1
ATOM 1046 C CA . SER A 1 133 ? 21.234 5.793 -23.920 1.00 96.00 133 SER A CA 1
ATOM 1047 C C . SER A 1 133 ? 22.338 6.635 -24.546 1.00 96.00 133 SER A C 1
ATOM 1049 O O . SER A 1 133 ? 22.948 6.199 -25.521 1.00 96.00 133 SER A O 1
ATOM 1051 N N . MET A 1 134 ? 22.560 7.846 -24.042 1.00 96.69 134 MET A N 1
ATOM 1052 C CA . MET A 1 134 ? 23.569 8.764 -24.579 1.00 96.69 134 MET A CA 1
ATOM 1053 C C . MET A 1 134 ? 24.228 9.582 -23.473 1.00 96.69 134 MET A C 1
ATOM 1055 O O . MET A 1 134 ? 23.582 9.921 -22.483 1.00 96.69 134 MET A O 1
ATOM 1059 N N . GLU A 1 135 ? 25.493 9.936 -23.673 1.00 96.69 135 GLU A N 1
ATOM 1060 C CA . GLU A 1 135 ? 26.179 10.906 -22.824 1.00 96.69 135 GLU A CA 1
ATOM 1061 C C . GLU A 1 135 ? 25.568 12.303 -22.984 1.00 96.69 135 GLU A C 1
ATOM 1063 O O . GLU A 1 135 ? 25.180 12.721 -24.081 1.00 96.69 135 GLU A O 1
ATOM 1068 N N . LYS A 1 136 ? 25.474 13.035 -21.875 1.00 96.06 136 LYS A N 1
ATOM 1069 C CA . LYS A 1 136 ? 24.864 14.359 -21.806 1.00 96.06 136 LYS A CA 1
ATOM 1070 C C . LYS A 1 136 ? 25.554 15.217 -20.749 1.00 96.06 136 LYS A C 1
ATOM 1072 O O . LYS A 1 136 ? 25.693 14.808 -19.598 1.00 96.06 136 LYS A O 1
ATOM 1077 N N . GLU A 1 137 ? 25.952 16.429 -21.141 1.00 96.19 137 GLU A N 1
ATOM 1078 C CA . GLU A 1 137 ? 26.434 17.450 -20.203 1.00 96.19 137 GLU A CA 1
ATOM 1079 C C . GLU A 1 137 ? 25.262 17.881 -19.311 1.00 96.19 137 GLU A C 1
ATOM 1081 O O . GLU A 1 137 ? 24.297 18.492 -19.778 1.00 96.19 137 GLU A O 1
ATOM 1086 N N . TYR A 1 138 ? 25.349 17.570 -18.022 1.00 93.25 138 TYR A N 1
ATOM 1087 C CA . TYR A 1 138 ? 24.409 18.014 -17.006 1.00 93.25 138 TYR A CA 1
ATOM 1088 C C . TYR A 1 138 ? 24.983 19.229 -16.283 1.00 93.25 138 TYR A C 1
ATOM 1090 O O . TYR A 1 138 ? 26.107 19.208 -15.772 1.00 93.25 138 TYR A O 1
ATOM 1098 N N . ARG A 1 139 ? 24.204 20.312 -16.258 1.00 92.94 139 ARG A N 1
ATOM 1099 C CA . ARG A 1 139 ? 24.562 21.551 -15.565 1.00 92.94 139 ARG A CA 1
ATOM 1100 C C . ARG A 1 139 ? 23.835 21.608 -14.241 1.00 92.94 139 ARG A C 1
ATOM 1102 O O . ARG A 1 139 ? 22.612 21.519 -14.221 1.00 92.94 139 ARG A O 1
ATOM 1109 N N . TYR A 1 140 ? 24.585 21.816 -13.169 1.00 90.12 140 TYR A N 1
ATOM 1110 C CA . TYR A 1 140 ? 24.046 21.819 -11.815 1.00 90.12 140 TYR A CA 1
ATOM 1111 C C . TYR A 1 140 ? 24.549 23.017 -11.025 1.00 90.12 140 TYR A C 1
ATOM 1113 O O . TYR A 1 140 ? 25.587 23.608 -11.335 1.00 90.12 140 TYR A O 1
ATOM 1121 N N . LYS A 1 141 ? 23.786 23.414 -10.013 1.00 87.44 141 LYS A N 1
ATOM 1122 C CA . LYS A 1 141 ? 24.081 24.615 -9.239 1.00 87.44 141 LYS A CA 1
ATOM 1123 C C . LYS A 1 141 ? 25.031 24.284 -8.090 1.00 87.44 141 LYS A C 1
ATOM 1125 O O . LYS A 1 141 ? 24.705 23.454 -7.253 1.00 87.44 141 LYS A O 1
ATOM 1130 N N . ILE A 1 142 ? 26.184 24.954 -8.036 1.00 84.25 142 ILE A N 1
ATOM 1131 C CA . ILE A 1 142 ? 27.139 24.834 -6.918 1.00 84.25 142 ILE A CA 1
ATOM 1132 C C . ILE A 1 142 ? 26.885 25.949 -5.897 1.00 84.25 142 ILE A C 1
ATOM 1134 O O . ILE A 1 142 ? 26.891 25.722 -4.693 1.00 84.25 142 ILE A O 1
ATOM 1138 N N . SER A 1 143 ? 26.636 27.173 -6.370 1.00 83.31 143 SER A N 1
ATOM 1139 C CA . SER A 1 143 ? 26.316 28.321 -5.516 1.00 83.31 143 SER A CA 1
ATOM 1140 C C . SER A 1 143 ? 25.328 29.263 -6.205 1.00 83.31 143 SER A C 1
ATOM 1142 O O . SER A 1 143 ? 24.864 29.016 -7.318 1.00 83.31 143 SER A O 1
ATOM 1144 N N . ARG A 1 144 ? 24.993 30.392 -5.565 1.00 78.81 144 ARG A N 1
ATOM 1145 C CA . ARG A 1 144 ? 24.150 31.430 -6.184 1.00 78.81 144 ARG A CA 1
ATOM 1146 C C . ARG A 1 144 ? 24.710 31.962 -7.509 1.00 78.81 144 ARG A C 1
ATOM 1148 O O . ARG A 1 144 ? 23.914 32.386 -8.339 1.00 78.81 144 ARG A O 1
ATOM 1155 N N . GLN A 1 145 ? 26.029 31.934 -7.699 1.00 84.81 145 GLN A N 1
ATOM 1156 C CA . GLN A 1 145 ? 26.712 32.543 -8.847 1.00 84.81 145 GLN A CA 1
ATOM 1157 C C . GLN A 1 145 ? 27.546 31.547 -9.666 1.00 84.81 145 GLN A C 1
ATOM 1159 O O . GLN A 1 145 ? 28.060 31.920 -10.717 1.00 84.81 145 GLN A O 1
ATOM 1164 N N . SER A 1 146 ? 27.673 30.289 -9.227 1.00 86.38 146 SER A N 1
ATOM 1165 C CA . SER A 1 146 ? 28.491 29.279 -9.907 1.00 86.38 146 SER A CA 1
ATOM 1166 C C . SER A 1 146 ? 27.700 28.028 -10.277 1.00 86.38 146 SER A C 1
ATOM 1168 O O . SER A 1 146 ? 26.912 27.492 -9.491 1.00 86.38 146 SER A O 1
ATOM 1170 N N . TRP A 1 147 ? 27.959 27.560 -11.495 1.00 90.31 147 TRP A N 1
ATOM 1171 C CA . TRP A 1 147 ? 27.394 26.346 -12.066 1.00 90.31 147 TRP A CA 1
ATOM 1172 C C . TRP A 1 147 ? 28.510 25.350 -12.342 1.00 90.31 147 TRP A C 1
ATOM 1174 O O . TRP A 1 147 ? 29.542 25.705 -12.912 1.00 90.31 147 TRP A O 1
ATOM 1184 N N . GLY A 1 148 ? 28.278 24.110 -11.938 1.00 91.19 148 GLY A N 1
ATOM 1185 C CA . GLY A 1 148 ? 29.095 22.967 -12.292 1.00 91.19 148 GLY A CA 1
ATOM 1186 C C . GLY A 1 148 ? 28.594 22.310 -13.569 1.00 91.19 148 GLY A C 1
ATOM 1187 O O . GLY A 1 148 ? 27.448 22.494 -13.993 1.00 91.19 148 GLY A O 1
ATOM 1188 N N . LYS A 1 149 ? 29.475 21.522 -14.175 1.00 94.31 149 LYS A N 1
ATOM 1189 C CA . LYS A 1 149 ? 29.165 20.658 -15.308 1.00 94.31 149 LYS A CA 1
ATOM 1190 C C . LYS A 1 149 ? 29.688 19.267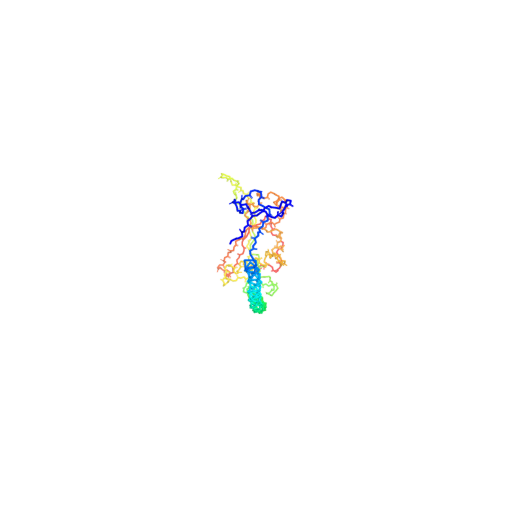 -15.007 1.00 94.31 149 LYS A C 1
ATOM 1192 O O . LYS A 1 149 ? 30.814 19.129 -14.540 1.00 94.31 149 LYS A O 1
ATOM 1197 N N . VAL A 1 150 ? 28.882 18.259 -15.296 1.00 94.00 150 VAL A N 1
ATOM 1198 C CA . VAL A 1 150 ? 29.267 16.852 -15.195 1.00 94.00 150 VAL A CA 1
ATOM 1199 C C . VAL A 1 150 ? 28.734 16.108 -16.413 1.00 94.00 150 VAL A C 1
ATOM 1201 O O . VAL A 1 150 ? 27.669 16.440 -16.934 1.00 94.00 150 VAL A O 1
ATOM 1204 N N . MET A 1 151 ? 29.483 15.124 -16.895 1.00 96.25 151 MET A N 1
ATOM 1205 C CA . MET A 1 151 ? 29.006 14.224 -17.940 1.00 96.25 151 MET A CA 1
ATOM 1206 C C . MET A 1 151 ? 28.229 13.081 -17.290 1.00 96.25 151 MET A C 1
ATOM 1208 O O . MET A 1 151 ? 28.784 12.342 -16.482 1.00 96.25 151 MET A O 1
ATOM 1212 N N . LEU A 1 152 ? 26.947 12.960 -17.632 1.00 96.56 152 LEU A N 1
ATOM 1213 C CA . LEU A 1 152 ? 26.057 11.886 -17.184 1.00 96.56 152 LEU A CA 1
ATOM 1214 C C . LEU A 1 152 ? 25.495 11.151 -18.397 1.00 96.56 152 LEU A C 1
ATOM 1216 O O . LEU A 1 152 ? 25.632 11.599 -19.533 1.00 96.56 152 LEU A O 1
ATOM 1220 N N . TRP A 1 153 ? 24.813 10.041 -18.158 1.00 97.62 153 TRP A N 1
ATOM 1221 C CA . TRP A 1 153 ? 24.095 9.305 -19.188 1.00 97.62 153 TRP A CA 1
ATOM 1222 C C . TRP A 1 153 ? 22.600 9.576 -19.074 1.00 97.62 153 TRP A C 1
ATOM 1224 O O . TRP A 1 153 ? 22.012 9.381 -18.015 1.00 97.62 153 TRP A O 1
ATOM 1234 N N . GLU A 1 154 ? 21.966 10.016 -20.159 1.00 97.44 154 GLU A N 1
ATOM 1235 C CA . GLU A 1 154 ? 20.509 10.091 -20.267 1.00 97.44 154 GLU A CA 1
ATOM 1236 C C . GLU A 1 154 ? 19.998 8.821 -20.939 1.00 97.44 154 GLU A C 1
ATOM 1238 O O . GLU A 1 154 ? 20.395 8.487 -22.059 1.00 97.44 154 GLU A O 1
ATOM 1243 N N . THR A 1 155 ? 19.100 8.108 -20.265 1.00 97.69 155 THR A N 1
ATOM 1244 C CA . THR A 1 155 ? 18.482 6.889 -20.789 1.00 97.69 155 THR A CA 1
ATOM 1245 C C . THR A 1 155 ? 16.976 7.034 -20.894 1.00 97.69 155 THR A C 1
ATOM 1247 O O . THR A 1 155 ? 16.320 7.590 -20.014 1.00 97.69 155 THR A O 1
ATOM 1250 N N . VAL A 1 156 ? 16.439 6.507 -21.994 1.00 97.38 156 VAL A N 1
ATOM 1251 C CA . VAL A 1 156 ? 15.009 6.396 -22.266 1.00 97.38 156 VAL A CA 1
ATOM 1252 C C . VAL A 1 156 ? 14.644 4.922 -22.347 1.00 97.38 156 VAL A C 1
ATOM 1254 O O . VAL A 1 156 ? 15.099 4.207 -23.245 1.00 97.38 156 VAL A O 1
ATOM 1257 N N . ILE A 1 157 ? 13.801 4.480 -21.417 1.00 96.81 157 ILE A N 1
ATOM 1258 C CA . ILE A 1 157 ? 13.202 3.146 -21.426 1.00 96.81 157 ILE A CA 1
ATOM 1259 C C . ILE A 1 157 ? 11.727 3.289 -21.757 1.00 96.81 157 ILE A C 1
ATOM 1261 O O . ILE A 1 157 ? 10.979 3.948 -21.039 1.00 96.81 157 ILE A O 1
ATOM 1265 N N . GLN A 1 158 ? 11.290 2.638 -22.825 1.00 96.75 158 GLN A N 1
ATOM 1266 C CA . GLN A 1 158 ? 9.877 2.560 -23.158 1.00 96.75 158 GLN A CA 1
ATOM 1267 C C . GLN A 1 158 ? 9.210 1.449 -22.355 1.00 96.75 158 GLN A C 1
ATOM 1269 O O . GLN A 1 158 ? 9.727 0.336 -22.299 1.00 96.75 158 GLN A O 1
ATOM 1274 N N . SER A 1 159 ? 8.071 1.750 -21.738 1.00 96.31 159 SER A N 1
ATOM 1275 C CA . SER A 1 159 ? 7.296 0.812 -20.923 1.00 96.31 159 SER A CA 1
ATOM 1276 C C . SER A 1 159 ? 6.268 0.033 -21.763 1.00 96.31 159 SER A C 1
ATOM 1278 O O . SER A 1 159 ? 5.976 0.426 -22.895 1.00 96.31 159 SER A O 1
ATOM 1280 N N . PRO A 1 160 ? 5.680 -1.055 -21.231 1.00 96.06 160 PRO A N 1
ATOM 1281 C CA . PRO A 1 160 ? 4.564 -1.744 -21.881 1.00 96.06 160 PRO A CA 1
ATOM 1282 C C . PRO A 1 160 ? 3.206 -1.040 -21.706 1.00 96.06 160 PRO A C 1
ATOM 1284 O O . PRO A 1 160 ? 2.198 -1.562 -22.180 1.00 96.06 160 PRO A O 1
ATOM 1287 N N . TYR A 1 161 ? 3.153 0.110 -21.023 1.00 96.94 161 TYR A N 1
ATOM 1288 C CA . TYR A 1 161 ? 1.912 0.833 -20.741 1.00 96.94 161 TYR A CA 1
ATOM 1289 C C . TYR A 1 161 ? 1.599 1.822 -21.861 1.00 96.94 161 TYR A C 1
ATOM 1291 O O . TYR A 1 161 ? 2.379 2.742 -22.122 1.00 96.94 161 TYR A O 1
ATOM 1299 N N . SER A 1 162 ? 0.466 1.615 -22.530 1.00 95.19 162 SER A N 1
ATOM 1300 C CA . SER A 1 162 ? -0.022 2.491 -23.596 1.00 95.19 162 SER A CA 1
ATOM 1301 C C . SER A 1 162 ? -0.539 3.824 -23.043 1.00 95.19 162 SER A C 1
ATOM 1303 O O . SER A 1 162 ? -0.748 3.986 -21.838 1.00 95.19 162 SER A O 1
ATOM 1305 N N . MET A 1 163 ? -0.808 4.766 -23.945 1.00 93.81 163 MET A N 1
ATOM 1306 C CA . MET A 1 163 ? -1.442 6.055 -23.652 1.00 93.81 163 MET A CA 1
ATOM 1307 C C . MET A 1 163 ? -2.842 5.955 -23.019 1.00 93.81 163 MET A C 1
ATOM 1309 O O . MET A 1 163 ? -3.357 6.956 -22.533 1.00 93.81 163 MET A O 1
ATOM 1313 N N . GLU A 1 164 ? -3.457 4.770 -23.024 1.00 93.75 164 GLU A N 1
ATOM 1314 C CA . GLU A 1 164 ? -4.753 4.514 -22.381 1.00 93.75 164 GLU A CA 1
ATOM 1315 C C . GLU A 1 164 ? -4.638 4.438 -20.851 1.00 93.75 164 GLU A C 1
ATOM 1317 O O . GLU A 1 164 ? -5.617 4.660 -20.142 1.00 93.75 164 GLU A O 1
ATOM 1322 N N . PHE A 1 165 ? -3.444 4.139 -20.330 1.00 94.25 165 PHE A N 1
ATOM 1323 C CA . PHE A 1 165 ? -3.182 4.175 -18.895 1.00 94.25 165 PHE A CA 1
ATOM 1324 C C . PHE A 1 165 ? -3.045 5.616 -18.423 1.00 94.25 165 PHE A C 1
ATOM 1326 O O . PHE A 1 165 ? -2.341 6.420 -19.044 1.00 94.25 165 PHE A O 1
ATOM 1333 N N . THR A 1 166 ? -3.637 5.918 -17.266 1.00 95.88 166 THR A N 1
ATOM 1334 C CA . THR A 1 166 ? -3.383 7.202 -16.612 1.00 95.88 166 THR A CA 1
ATOM 1335 C C . THR A 1 166 ? -1.922 7.297 -16.181 1.00 95.88 166 THR A C 1
ATOM 1337 O O . THR A 1 166 ? -1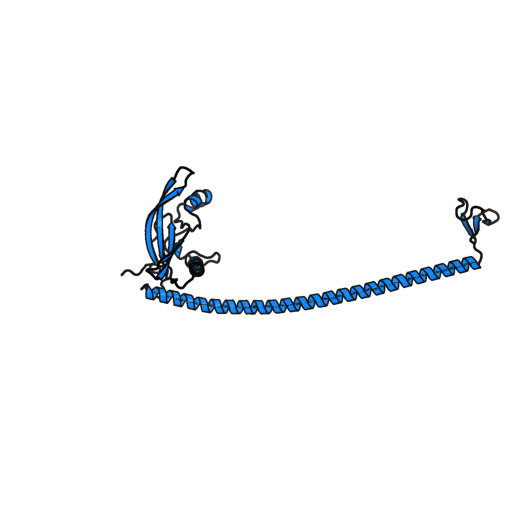.251 6.290 -15.933 1.00 95.88 166 THR A O 1
ATOM 1340 N N . GLU A 1 167 ? -1.432 8.527 -16.057 1.00 95.44 167 GLU A N 1
ATOM 1341 C CA . GLU A 1 167 ? -0.080 8.821 -15.579 1.00 95.44 167 GLU A CA 1
ATOM 1342 C C . GLU A 1 167 ? 0.203 8.125 -14.235 1.00 95.44 167 GLU A C 1
ATOM 1344 O O . GLU A 1 167 ? 1.220 7.447 -14.088 1.00 95.44 167 GLU A O 1
ATOM 1349 N N . GLU A 1 168 ? -0.744 8.192 -13.295 1.00 95.56 168 GLU A N 1
ATOM 1350 C CA . GLU A 1 168 ? -0.629 7.569 -11.975 1.00 95.56 168 GLU A CA 1
ATOM 1351 C C . GLU A 1 168 ? -0.562 6.040 -12.053 1.00 95.56 168 GLU A C 1
ATOM 1353 O O . GLU A 1 168 ? 0.252 5.411 -11.368 1.00 95.56 168 GLU A O 1
ATOM 1358 N N . GLN A 1 169 ? -1.398 5.425 -12.897 1.00 94.25 169 GLN A N 1
ATOM 1359 C CA . GLN A 1 169 ? -1.403 3.977 -13.101 1.00 94.25 169 GLN A CA 1
ATOM 1360 C C . GLN A 1 169 ? -0.076 3.513 -13.703 1.00 94.25 169 GLN A C 1
ATOM 1362 O O . GLN A 1 169 ? 0.555 2.604 -13.157 1.00 94.25 169 GLN A O 1
ATOM 1367 N N . ALA A 1 170 ? 0.372 4.164 -14.781 1.00 94.94 170 ALA A N 1
ATOM 1368 C CA . ALA A 1 170 ? 1.633 3.854 -15.440 1.00 94.94 170 ALA A CA 1
ATOM 1369 C C . ALA A 1 170 ? 2.812 4.045 -14.477 1.00 94.94 170 ALA A C 1
ATOM 1371 O O . ALA A 1 170 ? 3.608 3.127 -14.286 1.00 94.94 170 ALA A O 1
ATOM 1372 N N . ARG A 1 171 ? 2.888 5.184 -13.777 1.00 94.38 171 ARG A N 1
ATOM 1373 C CA . ARG A 1 171 ? 3.938 5.457 -12.786 1.00 94.38 171 ARG A CA 1
ATOM 1374 C C . ARG A 1 171 ? 3.972 4.403 -11.685 1.00 94.38 171 ARG A C 1
ATOM 1376 O O . ARG A 1 171 ? 5.056 3.938 -11.328 1.00 94.38 171 ARG A O 1
ATOM 1383 N N . LYS A 1 172 ? 2.812 4.027 -11.139 1.00 92.25 172 LYS A N 1
ATOM 1384 C CA . LYS A 1 172 ? 2.715 3.035 -10.061 1.00 92.25 172 LYS A CA 1
ATOM 1385 C C . LYS A 1 172 ? 3.202 1.664 -10.517 1.00 92.25 172 LYS A C 1
ATOM 1387 O O . LYS A 1 172 ? 3.975 1.035 -9.794 1.00 92.25 172 LYS A O 1
ATOM 1392 N N . GLN A 1 173 ? 2.788 1.213 -11.700 1.00 91.94 173 GLN A N 1
ATOM 1393 C CA . GLN A 1 173 ? 3.210 -0.089 -12.211 1.00 91.94 173 GLN A CA 1
ATOM 1394 C C . GLN A 1 173 ? 4.687 -0.107 -12.610 1.00 91.94 173 GLN A C 1
ATOM 1396 O O . GLN A 1 173 ? 5.411 -1.014 -12.213 1.00 91.94 173 GLN A O 1
ATOM 1401 N N . ILE A 1 174 ? 5.171 0.942 -13.281 1.00 92.88 174 ILE A N 1
ATOM 1402 C CA . ILE A 1 174 ? 6.591 1.098 -13.616 1.00 92.88 174 ILE A CA 1
ATOM 1403 C C . ILE A 1 174 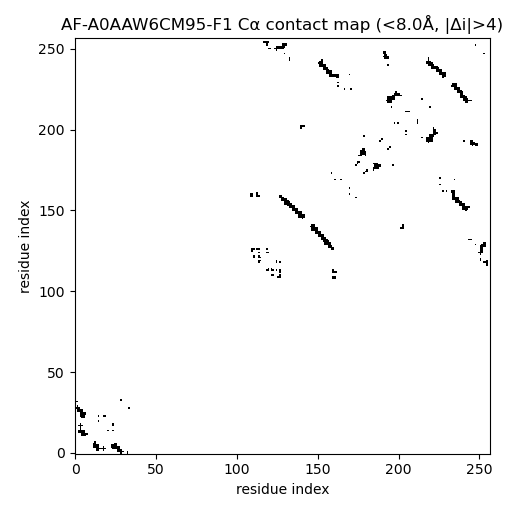? 7.452 1.073 -12.355 1.00 92.88 174 ILE A C 1
ATOM 1405 O O . ILE A 1 174 ? 8.470 0.390 -12.320 1.00 92.88 174 ILE A O 1
ATOM 1409 N N . ARG A 1 175 ? 7.051 1.782 -11.293 1.00 90.50 175 ARG A N 1
ATOM 1410 C CA . ARG A 1 175 ? 7.792 1.760 -10.025 1.00 90.50 175 ARG A CA 1
ATOM 1411 C C . ARG A 1 175 ? 7.866 0.344 -9.449 1.00 90.50 175 ARG A C 1
ATOM 1413 O O . ARG A 1 175 ? 8.936 -0.070 -9.021 1.00 90.50 175 ARG A O 1
ATOM 1420 N N . ARG A 1 176 ? 6.753 -0.392 -9.478 1.00 88.38 176 ARG A N 1
ATOM 1421 C CA . ARG A 1 176 ? 6.664 -1.760 -8.953 1.00 88.38 176 ARG A CA 1
ATOM 1422 C C . ARG A 1 176 ? 7.521 -2.757 -9.736 1.00 88.38 176 ARG A C 1
ATOM 1424 O O . ARG A 1 176 ? 8.156 -3.602 -9.117 1.00 88.38 176 ARG A O 1
ATOM 1431 N N . GLU A 1 177 ? 7.514 -2.673 -11.064 1.00 89.94 177 GLU A N 1
ATOM 1432 C CA . GLU A 1 177 ? 8.136 -3.670 -11.948 1.00 89.94 177 GLU A CA 1
ATOM 1433 C C . GLU A 1 177 ? 9.582 -3.336 -12.333 1.00 89.94 177 GLU A C 1
ATOM 1435 O O . GLU A 1 177 ? 10.407 -4.234 -12.454 1.00 89.94 177 GLU A O 1
ATOM 1440 N N . LEU A 1 178 ? 9.900 -2.058 -12.562 1.00 90.25 178 LEU A N 1
ATOM 1441 C CA . LEU A 1 178 ? 11.216 -1.642 -13.057 1.00 90.25 178 LEU A CA 1
ATOM 1442 C C . LEU A 1 178 ? 12.200 -1.331 -11.917 1.00 90.25 178 LEU A C 1
ATOM 1444 O O . LEU A 1 178 ? 13.393 -1.590 -12.065 1.00 90.25 178 LEU A O 1
ATOM 1448 N N . LEU A 1 179 ? 11.709 -0.770 -10.801 1.00 83.31 179 LEU A N 1
ATOM 1449 C CA . LEU A 1 179 ? 12.515 -0.082 -9.777 1.00 83.31 179 LEU A CA 1
ATOM 1450 C C . LEU A 1 179 ? 12.408 -0.681 -8.363 1.00 83.31 179 LEU A C 1
ATOM 1452 O O . LEU A 1 179 ? 12.760 0.008 -7.415 1.00 83.31 179 LEU A O 1
ATOM 1456 N N . ARG A 1 180 ? 11.927 -1.922 -8.189 1.00 72.88 180 ARG A N 1
ATOM 1457 C CA . ARG A 1 180 ? 11.545 -2.512 -6.881 1.00 72.88 180 ARG A CA 1
ATOM 1458 C C . ARG A 1 180 ? 10.436 -1.754 -6.135 1.00 72.88 180 ARG A C 1
ATOM 1460 O O . ARG A 1 180 ? 10.410 -0.532 -6.021 1.00 72.88 180 ARG A O 1
ATOM 1467 N N . ASP A 1 181 ? 9.593 -2.526 -5.459 1.00 57.25 181 ASP A N 1
ATOM 1468 C CA . ASP A 1 181 ? 8.884 -2.057 -4.264 1.00 57.25 181 ASP A CA 1
ATOM 1469 C C . ASP A 1 181 ? 9.638 -2.516 -2.998 1.00 57.25 181 ASP A C 1
ATOM 1471 O O . ASP A 1 181 ? 10.447 -3.449 -3.055 1.00 57.25 181 ASP A O 1
ATOM 1475 N N . LYS A 1 182 ? 9.332 -1.913 -1.842 1.00 52.22 182 LYS A N 1
ATOM 1476 C CA . LYS A 1 182 ? 9.866 -2.271 -0.509 1.00 52.22 182 LYS A CA 1
ATOM 1477 C C . LYS A 1 182 ? 9.660 -3.75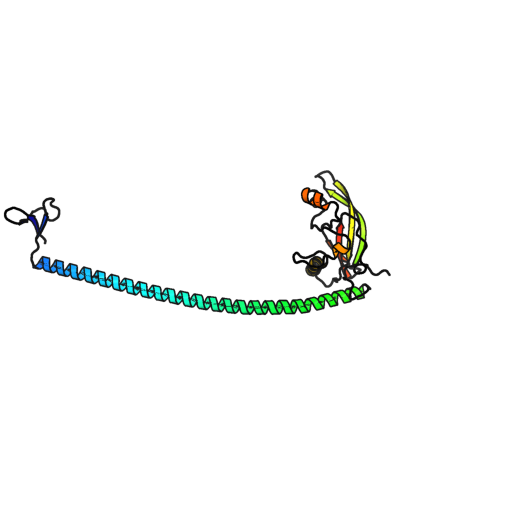3 -0.143 1.00 52.22 182 LYS A C 1
ATOM 1479 O O . LYS A 1 182 ? 10.315 -4.251 0.763 1.00 52.22 182 LYS A 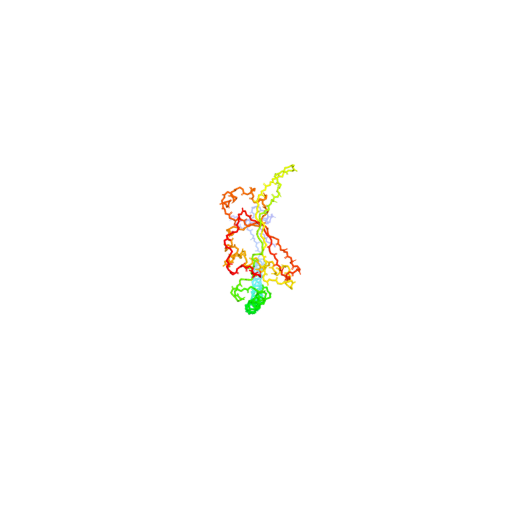O 1
ATOM 1484 N N . ASN A 1 183 ? 8.802 -4.457 -0.883 1.00 53.50 183 ASN A N 1
ATOM 1485 C CA . ASN A 1 183 ? 8.379 -5.834 -0.632 1.00 53.50 183 ASN A CA 1
ATOM 1486 C C . ASN A 1 183 ? 9.095 -6.891 -1.504 1.00 53.50 183 ASN A C 1
ATOM 1488 O O . ASN A 1 183 ? 8.640 -8.027 -1.561 1.00 53.50 183 ASN A O 1
ATOM 1492 N N . GLY A 1 184 ? 10.201 -6.549 -2.183 1.00 52.97 184 GLY A N 1
ATOM 1493 C CA . GLY A 1 184 ? 11.090 -7.555 -2.791 1.00 52.97 184 GLY A CA 1
ATOM 1494 C C . GLY A 1 184 ? 10.697 -8.071 -4.183 1.00 52.97 184 GLY A C 1
ATOM 1495 O O . GLY A 1 184 ? 10.829 -9.260 -4.444 1.00 52.97 184 GLY A O 1
ATOM 1496 N N . GLY A 1 185 ? 10.248 -7.192 -5.086 1.00 60.59 185 GLY A N 1
ATOM 1497 C CA . GLY A 1 185 ? 10.041 -7.531 -6.507 1.00 60.59 185 GLY A CA 1
ATOM 1498 C C . GLY A 1 185 ? 11.326 -7.555 -7.354 1.00 60.59 185 GLY A C 1
ATOM 1499 O O . GLY A 1 185 ? 12.390 -7.127 -6.894 1.00 60.59 185 GLY A O 1
ATOM 1500 N N . ASP A 1 186 ? 11.197 -8.012 -8.606 1.00 66.44 186 ASP A N 1
ATOM 1501 C CA . ASP A 1 186 ? 12.277 -8.052 -9.601 1.00 66.44 186 ASP A CA 1
ATOM 1502 C C . ASP A 1 186 ? 12.836 -6.649 -9.881 1.00 66.44 186 ASP A C 1
ATOM 1504 O O . ASP A 1 186 ? 12.130 -5.725 -10.279 1.00 66.44 186 ASP A O 1
ATOM 1508 N N . TRP A 1 187 ? 14.143 -6.486 -9.690 1.00 82.94 187 TRP A N 1
ATOM 1509 C CA . TRP A 1 187 ? 14.869 -5.253 -9.986 1.00 82.94 187 TRP A CA 1
ATOM 1510 C C . TRP A 1 187 ? 15.341 -5.263 -11.447 1.00 82.94 187 TRP A C 1
ATOM 1512 O O . TRP A 1 187 ? 16.518 -5.497 -11.738 1.00 82.94 187 TRP A O 1
ATOM 1522 N N . LEU A 1 188 ? 14.415 -5.047 -12.392 1.00 90.44 188 LEU A N 1
ATOM 1523 C CA . LEU A 1 188 ? 14.727 -5.099 -13.829 1.00 90.44 188 LEU A CA 1
ATOM 1524 C C . LEU A 1 188 ? 15.801 -4.086 -14.232 1.00 90.44 188 LEU A C 1
ATOM 1526 O O . LEU A 1 188 ? 16.675 -4.407 -15.037 1.00 90.44 188 LEU A O 1
ATOM 1530 N N . ILE A 1 189 ? 15.786 -2.888 -13.644 1.00 92.38 189 ILE A N 1
ATOM 1531 C CA . ILE A 1 189 ? 16.773 -1.859 -13.976 1.00 92.38 189 ILE A CA 1
ATOM 1532 C C . ILE A 1 189 ? 18.213 -2.282 -13.635 1.00 92.38 189 ILE A C 1
ATOM 1534 O O . ILE A 1 189 ? 19.160 -1.871 -14.303 1.00 92.38 189 ILE A O 1
ATOM 1538 N N . GLY A 1 190 ? 18.418 -3.184 -12.672 1.00 92.31 190 GLY A N 1
ATOM 1539 C CA . GLY A 1 190 ? 19.765 -3.682 -12.387 1.00 92.31 190 GLY A CA 1
ATOM 1540 C C . GLY A 1 190 ? 20.316 -4.654 -13.404 1.00 92.31 190 GLY A C 1
ATOM 1541 O O . GLY A 1 190 ? 21.537 -4.818 -13.468 1.00 92.31 190 GLY A O 1
ATOM 1542 N N . LYS A 1 191 ? 19.458 -5.233 -14.251 1.00 92.25 191 LYS A N 1
ATOM 1543 C CA . LYS A 1 191 ? 19.916 -6.034 -15.387 1.00 92.25 191 LYS A CA 1
ATOM 1544 C C . LYS A 1 191 ? 20.630 -5.184 -16.439 1.00 92.25 191 LYS A C 1
ATOM 1546 O O . LYS A 1 191 ? 21.503 -5.696 -17.125 1.00 92.25 191 LYS A O 1
ATOM 1551 N N . VAL A 1 192 ? 20.323 -3.885 -16.522 1.00 93.62 192 VAL A N 1
ATOM 1552 C CA . VAL A 1 192 ? 21.032 -2.932 -17.399 1.00 93.62 192 VAL A CA 1
ATOM 1553 C C . VAL A 1 192 ? 22.201 -2.231 -16.695 1.00 93.62 192 VAL A C 1
ATOM 1555 O O . VAL A 1 192 ? 22.730 -1.242 -17.192 1.00 93.62 192 VAL A O 1
ATOM 1558 N N . GLY A 1 193 ? 22.643 -2.748 -15.544 1.00 93.12 193 GLY A N 1
ATOM 1559 C CA . GLY A 1 193 ? 23.841 -2.278 -14.844 1.00 93.12 193 GLY A CA 1
ATOM 1560 C C . GLY A 1 193 ? 23.611 -1.166 -13.819 1.00 93.12 193 GLY A C 1
ATOM 1561 O O . GLY A 1 193 ? 24.580 -0.745 -13.196 1.00 93.12 193 GLY A O 1
ATOM 1562 N N . ILE A 1 194 ? 22.369 -0.727 -13.592 1.00 94.50 194 ILE A N 1
ATOM 1563 C CA . ILE A 1 194 ? 22.041 0.228 -12.522 1.00 94.50 194 ILE A CA 1
ATOM 1564 C C . ILE A 1 194 ? 22.081 -0.488 -11.170 1.00 94.50 194 ILE A C 1
ATOM 1566 O O . ILE A 1 194 ? 21.349 -1.451 -10.929 1.00 94.50 194 ILE A O 1
ATOM 1570 N N . ARG A 1 195 ? 22.945 -0.035 -10.269 1.00 92.00 195 ARG A N 1
ATOM 1571 C CA . ARG A 1 195 ? 23.118 -0.676 -8.957 1.00 92.00 195 ARG A CA 1
ATOM 1572 C C . ARG A 1 195 ? 22.372 0.053 -7.854 1.00 92.00 195 ARG A C 1
ATOM 1574 O O . ARG A 1 195 ? 21.805 -0.592 -6.979 1.00 92.00 195 ARG A O 1
ATOM 1581 N N . VAL A 1 196 ? 22.259 1.369 -7.990 1.00 90.69 196 VAL A N 1
ATOM 1582 C CA . VAL A 1 196 ? 21.606 2.236 -7.013 1.00 90.69 196 VAL A CA 1
ATOM 1583 C C . VAL A 1 196 ? 20.576 3.103 -7.718 1.00 90.69 196 VAL A C 1
ATOM 1585 O O . VAL A 1 196 ? 20.806 3.558 -8.835 1.00 90.69 196 VAL A O 1
ATOM 1588 N N . SER A 1 197 ? 19.440 3.352 -7.071 1.00 89.62 197 SER A N 1
ATOM 1589 C CA . SER A 1 197 ? 18.477 4.364 -7.509 1.00 89.62 197 SER A CA 1
ATOM 1590 C C . SER A 1 197 ? 18.189 5.314 -6.361 1.00 89.62 197 SER A C 1
ATOM 1592 O O . SER A 1 197 ? 17.866 4.875 -5.259 1.00 89.62 197 SER A O 1
ATOM 1594 N N . CYS A 1 198 ? 18.226 6.608 -6.647 1.00 88.50 198 CYS A N 1
ATOM 1595 C CA . CYS A 1 198 ? 17.796 7.662 -5.744 1.00 88.50 198 CYS A CA 1
ATOM 1596 C C . CYS A 1 198 ? 16.733 8.539 -6.421 1.00 88.50 198 CYS A C 1
ATOM 1598 O O . CYS A 1 198 ? 16.691 8.698 -7.642 1.00 88.50 198 CYS A O 1
ATOM 1600 N N . ASP A 1 199 ? 15.852 9.124 -5.611 1.00 89.50 199 ASP A N 1
ATOM 1601 C CA . ASP A 1 199 ? 14.811 10.048 -6.077 1.00 89.50 199 ASP A CA 1
ATOM 1602 C C . ASP A 1 199 ? 15.296 11.513 -5.978 1.00 89.50 199 ASP A C 1
ATOM 1604 O O . ASP A 1 199 ? 14.510 12.414 -5.693 1.00 89.50 199 ASP A O 1
ATOM 1608 N N . LEU A 1 200 ? 16.595 11.741 -6.215 1.00 91.31 200 LEU A N 1
ATOM 1609 C CA . LEU A 1 200 ? 17.289 13.029 -6.087 1.00 91.31 200 LEU A CA 1
ATOM 1610 C C . LEU A 1 200 ? 17.824 13.522 -7.440 1.00 91.31 200 LEU A C 1
ATOM 1612 O O . LEU A 1 200 ? 18.055 12.726 -8.355 1.00 91.31 200 LEU A O 1
ATOM 1616 N N . GLU A 1 201 ? 18.009 14.837 -7.565 1.00 91.75 201 GLU A N 1
ATOM 1617 C CA . GLU A 1 201 ? 18.807 15.427 -8.649 1.00 91.75 201 GLU A CA 1
ATOM 1618 C C . GLU A 1 201 ? 20.310 15.260 -8.336 1.00 91.75 201 GLU A C 1
ATOM 1620 O O . GLU A 1 201 ? 20.692 14.929 -7.209 1.00 91.75 201 GLU A O 1
ATOM 1625 N N . PHE A 1 202 ? 21.185 15.499 -9.319 1.00 90.62 202 PHE A N 1
ATOM 1626 C CA . PHE A 1 202 ? 22.631 15.311 -9.144 1.00 90.62 202 PHE A CA 1
ATOM 1627 C C . PHE A 1 202 ? 23.217 16.209 -8.042 1.00 90.62 202 PHE A C 1
ATOM 1629 O O . PHE A 1 202 ? 24.000 15.741 -7.219 1.00 90.62 202 PHE A O 1
ATOM 1636 N N . GLU A 1 203 ? 22.830 17.488 -8.006 1.00 90.69 203 GLU A N 1
ATOM 1637 C CA . GLU A 1 203 ? 23.304 18.458 -7.012 1.00 90.69 203 GLU A CA 1
ATOM 1638 C C . GLU A 1 203 ? 22.937 18.089 -5.576 1.00 90.69 203 GLU A C 1
ATOM 1640 O O . GLU A 1 203 ? 23.727 18.343 -4.667 1.00 90.69 203 GLU A O 1
ATOM 1645 N N . ASP A 1 204 ? 21.760 17.501 -5.378 1.00 89.88 204 ASP A N 1
ATOM 1646 C CA . ASP A 1 204 ? 21.299 17.057 -4.069 1.00 89.88 204 ASP A CA 1
ATOM 1647 C C . ASP A 1 204 ? 22.051 15.783 -3.688 1.00 89.88 204 ASP A C 1
ATOM 1649 O O . ASP A 1 204 ? 22.550 15.672 -2.577 1.00 89.88 204 ASP A O 1
ATOM 1653 N N . MET A 1 205 ? 22.223 14.855 -4.632 1.00 88.94 205 MET A N 1
ATOM 1654 C CA . MET A 1 205 ? 22.945 13.602 -4.417 1.00 88.94 205 MET A CA 1
ATOM 1655 C C . MET A 1 205 ? 24.388 13.825 -3.935 1.00 88.94 205 MET A C 1
ATOM 1657 O O . MET A 1 205 ? 24.800 13.199 -2.963 1.00 88.94 205 MET A O 1
ATOM 1661 N N . ILE A 1 206 ? 25.153 14.728 -4.561 1.00 87.31 206 ILE A N 1
ATOM 1662 C CA . ILE A 1 206 ? 26.560 14.973 -4.181 1.00 87.31 206 ILE A CA 1
ATOM 1663 C C . ILE A 1 206 ? 26.723 15.737 -2.857 1.00 87.31 206 ILE A C 1
ATOM 1665 O O . ILE A 1 206 ? 27.816 15.763 -2.297 1.00 87.31 206 ILE A O 1
ATOM 1669 N N . GLN A 1 207 ? 25.665 16.384 -2.358 1.00 85.38 207 GLN A N 1
ATOM 1670 C CA . GLN A 1 207 ? 25.694 17.070 -1.060 1.00 85.38 207 GLN A CA 1
ATOM 1671 C C . GLN A 1 207 ? 25.558 16.094 0.114 1.00 85.38 207 GLN A C 1
ATOM 1673 O O . GLN A 1 207 ? 25.988 16.409 1.223 1.00 85.38 207 GLN A O 1
ATOM 1678 N N . TYR A 1 208 ? 25.000 14.903 -0.117 1.00 82.75 208 TYR A N 1
ATOM 1679 C CA . TYR A 1 208 ? 24.868 13.849 0.888 1.00 82.75 208 TYR A CA 1
ATOM 1680 C C . TYR A 1 208 ? 26.179 13.060 0.957 1.00 82.75 208 TYR A C 1
ATOM 1682 O O . TYR A 1 208 ? 26.272 11.945 0.452 1.00 82.75 208 TYR A O 1
ATOM 1690 N N . SER A 1 209 ? 27.207 13.676 1.547 1.00 74.56 209 SER A N 1
ATOM 1691 C CA . SER A 1 209 ? 28.604 13.229 1.455 1.00 74.56 209 SER A CA 1
ATOM 1692 C C . SER A 1 209 ? 28.825 11.769 1.845 1.00 74.56 209 SER A C 1
ATOM 1694 O O . SER A 1 209 ? 29.525 11.066 1.132 1.00 74.56 209 SER A O 1
ATOM 1696 N N . GLU A 1 210 ? 28.219 11.290 2.929 1.00 84.81 210 GLU A N 1
ATOM 1697 C CA . GLU A 1 210 ? 28.403 9.909 3.395 1.00 84.81 210 GLU A CA 1
ATOM 1698 C C . GLU A 1 210 ? 27.844 8.883 2.395 1.00 84.81 210 GLU A C 1
ATOM 1700 O O . GLU A 1 210 ? 28.552 7.974 1.971 1.00 84.81 210 GLU A O 1
ATOM 1705 N N . TRP A 1 211 ? 26.611 9.095 1.927 1.00 87.56 211 TRP A N 1
ATOM 1706 C CA . TRP A 1 211 ? 25.960 8.226 0.943 1.00 87.56 211 TRP A CA 1
ATOM 1707 C C . TRP A 1 211 ? 26.636 8.295 -0.430 1.00 87.56 211 TRP A C 1
ATOM 1709 O O . TRP A 1 211 ? 26.804 7.288 -1.117 1.00 87.56 211 TRP A O 1
ATOM 1719 N N . TRP A 1 212 ? 27.034 9.500 -0.845 1.00 85.75 212 TRP A N 1
ATOM 1720 C CA . TRP A 1 212 ? 27.760 9.699 -2.091 1.00 85.75 212 TRP A CA 1
ATOM 1721 C C . TRP A 1 212 ? 29.104 8.974 -2.066 1.00 85.75 212 TRP A C 1
ATOM 1723 O O . TRP A 1 212 ? 29.427 8.283 -3.024 1.00 85.75 212 TRP A O 1
ATOM 1733 N N . GLU A 1 213 ? 29.877 9.087 -0.987 1.00 87.19 213 GLU A N 1
ATOM 1734 C CA . GLU A 1 213 ? 31.170 8.408 -0.874 1.00 87.19 213 GLU A CA 1
ATOM 1735 C C . GLU A 1 213 ? 31.030 6.879 -0.901 1.00 87.19 213 GLU A C 1
ATOM 1737 O O . GLU A 1 213 ? 31.855 6.217 -1.530 1.00 87.19 213 GLU A O 1
ATOM 1742 N N . GLU A 1 214 ? 29.966 6.330 -0.308 1.00 89.00 214 GLU A N 1
ATOM 1743 C CA . GLU A 1 214 ? 29.662 4.893 -0.342 1.00 89.00 214 GLU A CA 1
ATOM 1744 C C . GLU A 1 214 ? 29.321 4.397 -1.759 1.00 89.00 214 GLU A C 1
ATOM 1746 O O . GLU A 1 214 ? 29.805 3.349 -2.184 1.00 89.00 214 GLU A O 1
ATOM 1751 N N . HIS A 1 215 ? 28.534 5.165 -2.521 1.00 88.50 215 HIS A N 1
ATOM 1752 C CA . HIS A 1 215 ? 27.962 4.702 -3.791 1.00 88.50 215 HIS A CA 1
ATOM 1753 C C . HIS A 1 215 ? 28.546 5.350 -5.053 1.00 88.50 215 HIS A C 1
ATOM 1755 O O . HIS A 1 215 ? 28.158 4.972 -6.157 1.00 88.50 215 HIS A O 1
ATOM 1761 N N . ARG A 1 216 ? 29.483 6.304 -4.962 1.00 88.00 216 ARG A N 1
ATOM 1762 C CA . ARG A 1 216 ? 30.046 7.025 -6.133 1.00 88.00 216 ARG A CA 1
ATOM 1763 C C . ARG A 1 216 ? 30.669 6.111 -7.189 1.00 88.00 216 ARG A C 1
ATOM 1765 O O . ARG A 1 216 ? 30.810 6.492 -8.355 1.00 88.00 216 ARG A O 1
ATOM 1772 N N . GLU A 1 217 ? 31.090 4.914 -6.786 1.00 90.75 217 GLU A N 1
ATOM 1773 C CA . GLU A 1 217 ? 31.657 3.915 -7.691 1.00 90.75 217 GLU A CA 1
ATOM 1774 C C . GLU A 1 217 ? 30.594 3.077 -8.413 1.00 90.75 217 GLU A C 1
ATOM 1776 O O . GLU A 1 217 ? 30.889 2.368 -9.377 1.00 90.75 217 GLU A O 1
ATOM 1781 N N . GLU A 1 218 ? 29.341 3.192 -7.997 1.00 92.88 218 GLU A N 1
ATOM 1782 C CA . GLU A 1 218 ? 28.215 2.484 -8.567 1.00 92.88 218 GLU A CA 1
ATOM 1783 C C . GLU A 1 218 ? 27.573 3.275 -9.711 1.00 92.88 218 GLU A C 1
ATOM 1785 O O . GLU A 1 218 ? 27.739 4.491 -9.857 1.00 92.88 218 GLU A O 1
ATOM 1790 N N . ASN A 1 219 ? 26.821 2.572 -10.561 1.00 95.38 219 ASN A N 1
ATOM 1791 C CA . ASN A 1 219 ? 25.954 3.253 -11.511 1.00 95.38 219 ASN A CA 1
ATOM 1792 C C . ASN A 1 219 ? 24.659 3.659 -10.800 1.00 95.38 219 ASN A C 1
ATOM 1794 O O . ASN A 1 219 ? 23.817 2.803 -10.495 1.00 95.38 219 ASN A O 1
ATOM 1798 N N . ILE A 1 220 ? 24.542 4.956 -10.519 1.00 94.50 220 ILE A N 1
ATOM 1799 C CA . ILE A 1 220 ? 23.455 5.546 -9.746 1.00 94.50 220 ILE A CA 1
ATOM 1800 C C . ILE A 1 220 ? 22.439 6.156 -10.702 1.00 94.50 220 ILE A C 1
ATOM 1802 O O . ILE A 1 220 ? 22.742 7.104 -11.422 1.00 94.50 220 ILE A O 1
ATOM 1806 N N . MET A 1 221 ? 21.215 5.648 -10.663 1.00 94.75 221 MET A N 1
ATOM 1807 C CA . MET A 1 221 ? 20.050 6.238 -11.306 1.00 94.75 221 MET A CA 1
ATOM 1808 C C . MET A 1 221 ? 19.469 7.357 -10.443 1.00 94.75 221 MET A C 1
ATOM 1810 O O . MET A 1 221 ? 19.116 7.139 -9.288 1.00 94.75 221 MET A O 1
ATOM 1814 N N . MET A 1 222 ? 19.337 8.541 -11.031 1.00 93.75 222 MET A N 1
ATOM 1815 C CA . MET A 1 222 ? 18.757 9.727 -10.402 1.00 93.75 222 MET A CA 1
ATOM 1816 C C . MET A 1 222 ? 17.243 9.812 -10.648 1.00 93.75 222 MET A C 1
ATOM 1818 O O . MET A 1 222 ? 16.607 8.915 -11.219 1.00 93.75 222 MET A O 1
ATOM 1822 N N . LYS A 1 223 ? 16.655 10.941 -10.246 1.00 92.62 223 LYS A N 1
ATOM 1823 C CA . LYS A 1 223 ? 15.244 11.270 -10.440 1.00 92.62 223 LYS A CA 1
ATOM 1824 C C . LYS A 1 223 ? 14.753 10.973 -11.860 1.00 92.62 223 LYS A C 1
ATOM 1826 O O . LYS A 1 223 ? 15.358 11.338 -12.870 1.00 92.62 223 LYS A O 1
ATOM 1831 N N . ARG A 1 224 ? 13.580 10.341 -11.919 1.00 92.69 224 ARG A N 1
ATOM 1832 C CA . ARG A 1 224 ? 12.953 9.891 -13.162 1.00 92.69 224 ARG A CA 1
ATOM 1833 C C . ARG A 1 224 ? 11.792 10.776 -13.558 1.00 92.69 224 ARG A C 1
ATOM 1835 O O . ARG A 1 224 ? 10.973 11.171 -12.725 1.00 92.69 224 ARG A O 1
ATOM 1842 N N . LYS A 1 225 ? 11.659 10.982 -14.859 1.00 94.69 225 LYS A N 1
ATOM 1843 C CA . LYS A 1 225 ? 10.521 11.650 -15.481 1.00 94.69 225 LYS A CA 1
ATOM 1844 C C . LYS A 1 225 ? 9.743 10.633 -16.299 1.00 94.69 225 LYS A C 1
ATOM 1846 O O . LYS A 1 225 ? 10.332 9.757 -16.929 1.00 94.69 225 LYS A O 1
ATOM 1851 N N . LEU A 1 226 ? 8.422 10.751 -16.252 1.00 95.19 226 LEU A N 1
ATOM 1852 C CA . LEU A 1 226 ? 7.541 9.977 -17.111 1.00 95.19 226 LEU A CA 1
ATOM 1853 C C . LEU A 1 226 ? 7.183 10.852 -18.309 1.00 95.19 226 LEU A C 1
ATOM 1855 O O . LEU A 1 226 ? 6.818 12.014 -18.133 1.00 95.19 226 LEU A O 1
ATOM 1859 N N . ASN A 1 227 ? 7.338 10.310 -19.507 1.00 96.00 227 ASN A N 1
ATOM 1860 C CA . ASN A 1 227 ? 7.077 10.992 -20.762 1.00 96.00 227 ASN A CA 1
ATOM 1861 C C . ASN A 1 227 ? 6.068 10.177 -21.571 1.00 96.00 227 ASN A C 1
ATOM 1863 O O . ASN A 1 227 ? 6.261 8.978 -21.748 1.00 96.00 227 ASN A O 1
ATOM 1867 N N . LEU A 1 228 ? 5.008 10.806 -22.074 1.00 95.19 228 LEU A N 1
ATOM 1868 C CA . LEU A 1 228 ? 4.096 10.144 -23.002 1.00 95.19 228 LEU A CA 1
ATOM 1869 C C . LEU A 1 228 ? 4.598 10.361 -24.427 1.00 95.19 228 LEU A C 1
ATOM 1871 O O . LEU A 1 228 ? 4.545 11.477 -24.946 1.00 95.19 228 LEU A O 1
ATOM 1875 N N . ASN A 1 229 ? 5.074 9.305 -25.082 1.00 94.06 229 ASN A N 1
ATOM 1876 C CA . ASN A 1 229 ? 5.521 9.412 -26.462 1.00 94.06 229 ASN A CA 1
ATOM 1877 C C . ASN A 1 229 ? 4.342 9.196 -27.416 1.00 94.06 229 ASN A C 1
ATOM 1879 O O . ASN A 1 229 ? 3.969 8.069 -27.723 1.00 94.06 229 ASN A O 1
ATOM 1883 N N . GLY A 1 230 ? 3.780 10.291 -27.934 1.00 89.44 230 GLY A N 1
ATOM 1884 C CA . GLY A 1 230 ? 2.646 10.240 -28.864 1.00 89.44 230 GLY A CA 1
ATOM 1885 C C . GLY A 1 230 ? 2.938 9.563 -30.210 1.00 89.44 230 GLY A C 1
ATOM 1886 O O . GLY A 1 230 ? 2.000 9.193 -30.906 1.00 89.44 230 GLY A O 1
ATOM 1887 N N . ARG A 1 231 ? 4.212 9.374 -30.592 1.00 89.69 231 ARG A N 1
ATOM 1888 C CA . ARG A 1 231 ? 4.568 8.636 -31.817 1.00 89.69 231 ARG A CA 1
ATOM 1889 C C . ARG A 1 231 ? 4.551 7.131 -31.605 1.00 89.69 231 ARG A C 1
ATOM 1891 O O . ARG A 1 231 ? 4.146 6.408 -32.505 1.00 89.69 231 ARG A O 1
ATOM 1898 N N . SER A 1 232 ? 5.039 6.665 -30.455 1.00 88.88 232 SER A N 1
ATOM 1899 C CA . SER A 1 232 ? 4.997 5.238 -30.129 1.00 88.88 232 SER A CA 1
ATOM 1900 C C . SER A 1 232 ? 3.655 4.822 -29.532 1.00 88.88 232 SER A C 1
ATOM 1902 O O . SER A 1 232 ? 3.295 3.661 -29.651 1.00 88.88 232 SER A O 1
ATOM 1904 N N . GLY A 1 233 ? 2.925 5.743 -28.897 1.00 94.56 233 GLY A N 1
ATOM 1905 C CA . GLY A 1 233 ? 1.691 5.455 -28.165 1.00 94.56 233 GLY A CA 1
ATOM 1906 C C . GLY A 1 233 ? 1.924 4.881 -26.762 1.00 94.56 233 GLY A C 1
ATOM 1907 O O . GLY A 1 233 ? 0.969 4.432 -26.131 1.00 94.56 233 GLY A O 1
ATOM 1908 N N . TYR A 1 234 ? 3.167 4.898 -26.262 1.00 96.62 234 TYR A N 1
ATOM 1909 C CA . TYR A 1 234 ? 3.554 4.302 -24.976 1.00 96.62 234 TYR A CA 1
ATOM 1910 C C . TYR A 1 234 ? 4.217 5.308 -24.035 1.00 96.62 234 TYR A C 1
ATOM 1912 O O . TYR A 1 234 ? 4.881 6.261 -24.458 1.00 96.62 234 TYR A O 1
ATOM 1920 N N . TRP A 1 235 ? 4.073 5.053 -22.737 1.00 97.81 235 TRP A N 1
ATOM 1921 C CA . TRP A 1 235 ? 4.788 5.771 -21.691 1.00 97.81 235 TRP A CA 1
ATOM 1922 C C . TRP A 1 235 ? 6.271 5.386 -21.673 1.00 97.81 235 TRP A C 1
ATOM 1924 O O . TRP A 1 235 ? 6.635 4.213 -21.791 1.00 97.81 235 TRP A O 1
ATOM 1934 N N . GLU A 1 236 ? 7.127 6.377 -21.465 1.00 97.31 236 GLU A N 1
ATOM 1935 C CA . GLU A 1 236 ? 8.578 6.260 -21.394 1.00 97.31 236 GLU A CA 1
ATOM 1936 C C . GLU A 1 236 ? 9.093 6.790 -20.058 1.00 97.31 236 GLU A C 1
ATOM 1938 O O . GLU A 1 236 ? 8.625 7.803 -19.538 1.00 97.31 236 GLU A O 1
ATOM 1943 N N . VAL A 1 237 ? 10.097 6.112 -19.516 1.00 96.62 237 VAL A N 1
ATOM 1944 C CA . VAL A 1 237 ? 10.850 6.547 -18.346 1.00 96.62 237 VAL A CA 1
ATOM 1945 C C . VAL A 1 237 ? 12.147 7.166 -18.832 1.00 96.62 237 VAL A C 1
ATOM 1947 O O . VAL A 1 237 ? 12.938 6.509 -19.508 1.00 96.62 237 VAL A O 1
ATOM 1950 N N . VAL A 1 238 ? 12.364 8.424 -18.465 1.00 96.75 238 VAL A N 1
ATOM 1951 C CA . VAL A 1 238 ? 13.583 9.170 -18.774 1.00 96.75 238 VAL A CA 1
ATOM 1952 C C . VAL A 1 238 ? 14.309 9.477 -17.477 1.00 96.75 238 VAL A C 1
ATOM 1954 O O . VAL A 1 238 ? 13.706 10.0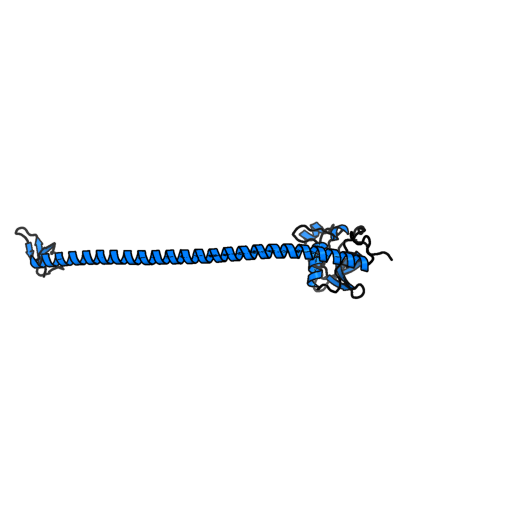04 -16.539 1.00 96.75 238 VAL A O 1
ATOM 1957 N N . PHE A 1 239 ? 15.591 9.147 -17.410 1.00 96.25 239 PHE A N 1
ATOM 1958 C CA . PHE A 1 239 ? 16.400 9.376 -16.218 1.00 96.25 239 PHE A CA 1
ATOM 1959 C C . PHE A 1 239 ? 17.866 9.599 -16.570 1.00 96.25 239 PHE A C 1
ATOM 1961 O O . PHE A 1 239 ? 18.343 9.178 -17.628 1.00 96.25 239 PHE A O 1
ATOM 1968 N N . TYR A 1 240 ? 18.561 10.257 -15.646 1.00 96.81 240 TYR A N 1
ATOM 1969 C CA . TYR A 1 240 ? 20.010 10.383 -15.671 1.00 96.81 240 TYR A CA 1
ATOM 1970 C C . TYR A 1 240 ? 20.651 9.302 -14.812 1.00 96.81 240 TYR A C 1
ATOM 1972 O O . TYR A 1 240 ? 20.074 8.882 -13.806 1.00 96.81 240 TYR A O 1
ATOM 1980 N N . HIS A 1 241 ? 21.852 8.878 -15.190 1.00 96.69 241 HIS A N 1
ATOM 1981 C CA . HIS A 1 241 ? 22.675 7.981 -14.389 1.00 96.69 241 HIS A CA 1
ATOM 1982 C C . HIS A 1 241 ? 24.178 8.233 -14.584 1.00 96.69 241 HIS A C 1
ATOM 1984 O O . HIS A 1 241 ? 24.581 8.938 -15.512 1.00 96.69 241 HIS A O 1
ATOM 1990 N N . THR A 1 242 ? 25.001 7.771 -13.642 1.00 95.88 242 THR A N 1
ATOM 1991 C CA . THR A 1 242 ? 26.403 8.211 -13.495 1.00 95.88 242 THR A CA 1
ATOM 1992 C C . THR A 1 242 ? 27.403 7.470 -14.381 1.00 95.88 242 THR A C 1
ATOM 1994 O O . THR A 1 242 ? 28.514 7.961 -14.577 1.00 95.88 242 THR A O 1
ATOM 1997 N N . ARG A 1 243 ? 27.054 6.300 -14.924 1.00 95.81 243 ARG A N 1
ATOM 1998 C CA . ARG A 1 243 ? 27.967 5.436 -15.700 1.00 95.81 243 ARG A CA 1
ATOM 1999 C C . ARG A 1 243 ? 27.251 4.840 -16.910 1.00 95.81 243 ARG A C 1
ATOM 2001 O O . ARG A 1 243 ? 26.040 4.749 -16.876 1.00 95.81 243 ARG A O 1
ATOM 2008 N N . PRO A 1 244 ? 27.928 4.380 -17.972 1.00 95.94 244 PRO A N 1
ATOM 2009 C CA . PRO A 1 244 ? 27.232 3.699 -19.064 1.00 95.94 244 PRO A CA 1
ATOM 2010 C C . PRO A 1 244 ? 26.411 2.504 -18.560 1.00 95.94 244 PRO A C 1
ATOM 2012 O O . PRO A 1 244 ? 26.759 1.854 -17.569 1.00 95.94 244 PRO A O 1
ATOM 2015 N N . LEU A 1 245 ? 25.322 2.199 -19.268 1.00 96.00 245 LEU A N 1
ATOM 2016 C CA . LEU A 1 245 ? 24.585 0.959 -19.033 1.00 96.00 245 LEU A CA 1
ATOM 2017 C C . LEU A 1 245 ? 25.498 -0.249 -19.286 1.00 96.00 245 LEU A C 1
ATOM 2019 O O . LEU A 1 245 ? 26.383 -0.214 -20.143 1.00 96.00 245 LEU A O 1
ATOM 2023 N N . GLY A 1 246 ? 25.241 -1.337 -18.564 1.00 93.81 246 GLY A N 1
ATOM 2024 C CA . GLY A 1 246 ? 25.802 -2.641 -18.898 1.00 93.81 246 GLY A CA 1
ATOM 2025 C C . GLY A 1 246 ? 25.210 -3.201 -20.202 1.00 93.81 246 GLY A C 1
ATOM 2026 O O . GLY A 1 246 ? 24.328 -2.582 -20.808 1.00 93.81 246 GLY A O 1
ATOM 2027 N N . PRO A 1 247 ? 25.652 -4.395 -20.638 1.00 94.31 247 PRO A N 1
ATOM 2028 C CA . PRO A 1 247 ? 25.064 -5.073 -21.788 1.00 94.31 247 PRO A CA 1
ATOM 2029 C C . PRO A 1 247 ? 23.549 -5.211 -21.622 1.00 94.31 247 PRO A C 1
ATOM 2031 O O . PRO A 1 247 ? 23.081 -5.825 -20.666 1.00 94.31 247 PRO A O 1
ATOM 2034 N N . VAL A 1 248 ? 22.779 -4.639 -22.551 1.00 93.69 248 VAL A N 1
ATOM 2035 C CA . VAL A 1 248 ? 21.315 -4.696 -22.480 1.00 93.69 248 VAL A CA 1
ATOM 2036 C C . VAL A 1 248 ? 20.867 -6.154 -22.678 1.00 93.69 248 VAL A C 1
ATOM 2038 O O . VAL A 1 248 ? 21.211 -6.744 -23.715 1.00 93.69 248 VAL A O 1
ATOM 2041 N N . PRO A 1 249 ? 20.123 -6.748 -21.724 1.00 92.50 249 PRO A N 1
ATOM 2042 C CA . PRO A 1 249 ? 19.592 -8.107 -21.846 1.00 92.50 249 PRO A CA 1
ATOM 2043 C C . PRO A 1 249 ? 18.642 -8.242 -23.032 1.00 92.50 249 PRO A C 1
ATOM 2045 O O . PRO A 1 249 ? 17.974 -7.275 -23.397 1.00 92.50 249 PRO A O 1
ATOM 2048 N N . GLU A 1 250 ? 18.552 -9.434 -23.620 1.00 91.69 250 GLU A N 1
ATOM 2049 C CA . GLU A 1 250 ? 17.698 -9.689 -24.787 1.00 91.69 250 GLU A CA 1
ATOM 2050 C C . GLU A 1 250 ? 16.229 -9.342 -24.513 1.00 91.69 250 GLU A C 1
ATOM 2052 O O . GLU A 1 250 ? 15.584 -8.694 -25.333 1.00 91.69 250 GLU A O 1
ATOM 2057 N N . GLU A 1 251 ? 15.740 -9.637 -23.308 1.00 91.69 251 GLU A N 1
ATOM 2058 C CA . GLU A 1 251 ? 14.377 -9.343 -22.862 1.00 91.69 251 GLU A CA 1
ATOM 2059 C C . GLU A 1 251 ? 14.084 -7.852 -22.594 1.00 91.69 251 GLU A C 1
ATOM 2061 O O . GLU A 1 251 ? 12.995 -7.520 -22.104 1.00 91.69 251 GLU A O 1
ATOM 2066 N N . MET A 1 252 ? 15.056 -6.971 -22.867 1.00 93.88 252 MET A N 1
ATOM 2067 C CA . MET A 1 252 ? 14.946 -5.510 -22.788 1.00 93.88 252 MET A CA 1
ATOM 2068 C C . MET A 1 252 ? 15.463 -4.783 -24.042 1.00 93.88 252 MET A C 1
ATOM 2070 O O . MET A 1 252 ? 15.544 -3.547 -24.058 1.00 93.88 252 MET A O 1
ATOM 2074 N N . ARG A 1 253 ? 15.848 -5.517 -25.092 1.00 92.50 253 ARG A N 1
ATOM 2075 C CA . ARG A 1 253 ? 16.310 -4.915 -26.348 1.00 92.50 253 ARG A CA 1
ATOM 2076 C C . ARG A 1 253 ? 15.114 -4.452 -27.184 1.00 92.50 253 ARG A C 1
ATOM 2078 O O . ARG A 1 253 ? 14.124 -5.171 -27.299 1.00 92.50 253 ARG A O 1
ATOM 2085 N N . PRO A 1 254 ? 15.183 -3.264 -27.804 1.00 90.00 254 PRO A N 1
ATOM 2086 C CA . PRO A 1 254 ? 14.170 -2.858 -28.766 1.00 90.00 254 PRO A CA 1
ATOM 2087 C C . PRO A 1 254 ? 14.222 -3.762 -30.006 1.00 90.00 254 PRO A C 1
ATOM 2089 O O . PRO A 1 254 ? 15.240 -4.391 -30.299 1.00 90.00 254 PRO A O 1
ATOM 2092 N N . CYS A 1 255 ? 13.127 -3.802 -30.765 1.00 84.44 255 CYS A N 1
ATOM 2093 C CA . CYS A 1 255 ? 13.124 -4.457 -32.068 1.00 84.44 255 CYS A CA 1
ATOM 2094 C C . CYS A 1 255 ? 14.135 -3.756 -32.989 1.00 84.44 255 CYS A C 1
ATOM 2096 O O . CYS A 1 255 ? 14.028 -2.551 -33.223 1.00 84.44 255 CYS A O 1
ATOM 2098 N N . VAL A 1 256 ? 15.104 -4.512 -33.505 1.00 68.62 256 VAL A N 1
ATOM 2099 C CA . VAL A 1 256 ? 15.997 -4.051 -34.572 1.00 68.62 256 VAL A CA 1
ATOM 2100 C C . VAL A 1 256 ? 15.252 -4.286 -35.885 1.00 68.62 256 VAL A C 1
ATOM 2102 O O . VAL A 1 256 ? 15.031 -5.437 -36.262 1.00 68.62 256 VAL A O 1
ATOM 2105 N N . ARG A 1 257 ? 14.779 -3.207 -36.514 1.00 57.06 257 ARG A N 1
ATOM 2106 C CA . ARG A 1 257 ? 14.251 -3.239 -37.885 1.00 57.06 257 ARG A CA 1
ATOM 2107 C C . ARG A 1 257 ? 15.374 -3.018 -38.883 1.00 57.06 257 ARG A C 1
ATOM 2109 O O . ARG A 1 257 ? 16.248 -2.178 -38.574 1.00 57.06 257 ARG A O 1
#

Organism: Flavonifractor plautii (NCBI:txid292800)